Protein AF-A0A662HXB8-F1 (afdb_monomer)

Nearest PDB structures (foldseek):
  3cin-assembly1_A  TM=5.189E-01  e=1.301E+00  Thermotoga maritima MSB8
  7wkq-assembly2_D-2  TM=3.471E-01  e=2.505E-01  Acidimicrobiia bacterium
  9j61-assembly1_A  TM=3.385E-01  e=1.477E+00  Streptomyces cinnamoneus
  9j61-assembly2_B  TM=3.279E-01  e=2.028E+00  Streptomyces cinnamoneus

Secondary structure (DSSP, 8-state):
--HHHHHHHHHHHHHHHHHS------------SSGGGGGGSSSTT-EEETTEEE-----PPPSSGGG--EEEE-S-TTGGGGGT--HHHHHHHHHHTTEEEEEEEEEESS---SSGGGSSSHHHHHHHHHHT-SHHHHHHHHHHHHHH-TT-EEEEEE-TT-B-GGGGSSSSSS--TTHHHHHHHHB--GGGGT-SS-HHHHHHHHHHHHTSS-TTSPP--HHHHHHH-SSB-B-TT-TT-

Radius of gyration: 30.66 Å; Cα contacts (8 Å, |Δi|>4): 316; chains: 1; bounding box: 94×43×63 Å

Structure (mmCIF, N/CA/C/O backbone):
data_AF-A0A662HXB8-F1
#
_entry.id   AF-A0A662HXB8-F1
#
loop_
_atom_site.group_PDB
_atom_site.id
_atom_site.type_symbol
_atom_site.label_atom_id
_atom_site.label_alt_id
_atom_site.label_comp_id
_atom_site.label_asym_id
_atom_site.label_entity_id
_atom_site.label_seq_id
_atom_site.pdbx_PDB_ins_code
_atom_site.Cartn_x
_atom_site.Cartn_y
_atom_site.Cartn_z
_atom_site.occupancy
_atom_site.B_iso_or_equiv
_atom_site.auth_seq_id
_atom_site.auth_comp_id
_atom_site.auth_asym_id
_atom_site.auth_atom_id
_atom_site.pdbx_PDB_model_num
ATOM 1 N N . MET A 1 1 ? -74.452 -26.068 -37.181 1.00 50.88 1 MET A N 1
ATOM 2 C CA . MET A 1 1 ? -74.315 -25.101 -36.069 1.00 50.88 1 MET A CA 1
ATOM 3 C C . MET A 1 1 ? -74.013 -23.750 -36.698 1.00 50.88 1 MET A C 1
ATOM 5 O O . MET A 1 1 ? -73.085 -23.672 -37.485 1.00 50.88 1 MET A O 1
ATOM 9 N N . ASN A 1 2 ? -74.887 -22.763 -36.504 1.00 48.97 2 ASN A N 1
ATOM 10 C CA . AS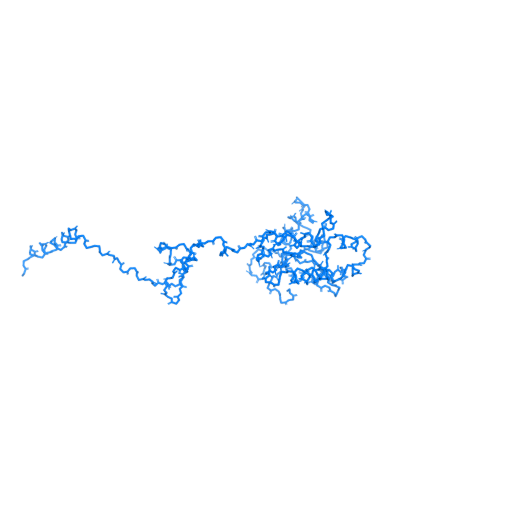N A 1 2 ? -74.969 -21.557 -37.337 1.00 48.97 2 ASN A CA 1
ATOM 11 C C . ASN A 1 2 ? -73.801 -20.594 -37.032 1.00 48.97 2 ASN A C 1
ATOM 13 O O . ASN A 1 2 ? -73.635 -20.233 -35.869 1.00 48.97 2 ASN A O 1
ATOM 17 N N . GLU A 1 3 ? -73.029 -20.146 -38.031 1.00 52.47 3 GLU A N 1
ATOM 18 C CA . GLU A 1 3 ? -71.862 -19.247 -37.849 1.00 52.47 3 GLU A CA 1
ATOM 19 C C . GLU A 1 3 ? -72.193 -17.975 -37.051 1.00 52.47 3 GLU A C 1
ATOM 21 O O . GLU A 1 3 ? -71.380 -17.483 -36.269 1.00 52.47 3 GLU A O 1
ATOM 26 N N . LYS A 1 4 ? -73.435 -17.491 -37.156 1.00 51.66 4 LYS A N 1
ATOM 27 C CA . LYS A 1 4 ? -73.925 -16.337 -36.389 1.00 51.66 4 LYS A CA 1
ATOM 28 C C . LYS A 1 4 ? -73.950 -16.572 -34.872 1.00 51.66 4 LYS A C 1
ATOM 30 O O . LYS A 1 4 ? -73.796 -15.621 -34.119 1.00 51.66 4 LYS A O 1
ATOM 35 N N . ILE A 1 5 ? -74.102 -17.815 -34.409 1.00 55.78 5 ILE A N 1
ATOM 36 C CA . ILE A 1 5 ? -74.131 -18.150 -32.973 1.00 55.78 5 ILE A CA 1
ATOM 37 C C . ILE A 1 5 ? -72.713 -18.124 -32.381 1.00 55.78 5 ILE A C 1
ATOM 39 O O . ILE A 1 5 ? -72.536 -17.690 -31.244 1.00 55.78 5 ILE A O 1
ATOM 43 N N . LEU A 1 6 ? -71.694 -18.508 -33.159 1.00 53.50 6 LEU A N 1
ATOM 44 C CA . LEU A 1 6 ? -70.298 -18.508 -32.704 1.00 53.50 6 LEU A CA 1
ATOM 45 C C . LEU A 1 6 ? -69.758 -17.082 -32.508 1.00 53.50 6 LEU A C 1
ATOM 47 O O . LEU A 1 6 ? -69.071 -16.804 -31.528 1.00 53.50 6 LEU A O 1
ATOM 51 N N . ILE A 1 7 ? -70.116 -16.165 -33.413 1.00 57.44 7 ILE A N 1
ATOM 52 C CA . ILE A 1 7 ? -69.684 -14.760 -33.360 1.00 57.44 7 ILE A CA 1
ATOM 53 C C . ILE A 1 7 ? -70.332 -14.032 -32.173 1.00 57.44 7 ILE A C 1
ATOM 55 O O . ILE A 1 7 ? -69.668 -13.254 -31.490 1.00 57.44 7 ILE A O 1
ATOM 59 N N . ILE A 1 8 ? -71.601 -14.330 -31.873 1.00 57.34 8 ILE A N 1
ATOM 60 C CA . ILE A 1 8 ? -72.308 -13.750 -30.721 1.00 57.34 8 ILE A CA 1
ATOM 61 C C . ILE A 1 8 ? -71.705 -14.248 -29.400 1.00 57.34 8 ILE A C 1
ATOM 63 O O . ILE A 1 8 ? -71.489 -13.442 -28.498 1.00 57.34 8 ILE A O 1
ATOM 67 N N . PHE A 1 9 ? -71.349 -15.534 -29.297 1.00 57.00 9 PHE A N 1
ATOM 68 C CA . PHE A 1 9 ? -70.641 -16.061 -28.122 1.00 57.00 9 PHE A CA 1
ATOM 69 C C . PHE A 1 9 ? -69.232 -15.466 -27.965 1.00 57.00 9 PHE A C 1
ATOM 71 O O . PHE A 1 9 ? -68.829 -15.141 -26.847 1.00 57.00 9 PHE A O 1
ATOM 78 N N . GLY A 1 10 ? -68.506 -15.264 -29.070 1.00 55.66 10 GLY A N 1
ATOM 79 C CA . GLY A 1 10 ? -67.193 -14.612 -29.065 1.00 55.66 10 GLY A CA 1
ATOM 80 C C . GLY A 1 10 ? -67.250 -13.164 -28.569 1.00 55.66 10 GLY A C 1
ATOM 81 O O . GLY A 1 10 ? -66.447 -12.767 -27.725 1.00 55.66 10 GLY A O 1
ATOM 82 N N . PHE A 1 11 ? -68.244 -12.390 -29.017 1.00 55.81 11 PHE A N 1
ATOM 83 C CA . PHE A 1 11 ? -68.447 -11.016 -28.548 1.00 55.81 11 PHE A CA 1
ATOM 84 C C . PHE A 1 11 ? -68.937 -10.946 -27.097 1.00 55.81 11 PHE A C 1
ATOM 86 O O . PHE A 1 11 ? -68.479 -10.079 -26.352 1.00 55.81 11 PHE A O 1
ATOM 93 N N . LEU A 1 12 ? -69.799 -11.872 -26.657 1.00 53.62 12 LEU A N 1
ATOM 94 C CA . LEU A 1 12 ? -70.230 -11.930 -25.256 1.00 53.62 12 LEU A CA 1
ATOM 95 C C . LEU A 1 12 ? -69.056 -12.207 -24.308 1.00 53.62 12 LEU A C 1
ATOM 97 O O . LEU A 1 12 ? -68.966 -11.569 -23.263 1.00 53.62 12 LEU A O 1
ATOM 101 N N . MET A 1 13 ? -68.126 -13.092 -24.680 1.00 54.53 13 MET A N 1
ATOM 102 C CA . MET A 1 13 ? -66.934 -13.371 -23.869 1.00 54.53 13 MET A CA 1
ATOM 103 C C . MET A 1 13 ? -66.013 -12.150 -23.751 1.00 54.53 13 MET A C 1
ATOM 105 O O . MET A 1 13 ? -65.534 -11.852 -22.659 1.00 54.53 13 MET A O 1
ATOM 109 N N . ILE A 1 14 ? -65.810 -11.397 -24.836 1.00 55.28 14 ILE A N 1
ATOM 110 C CA . ILE A 1 14 ? -64.984 -10.177 -24.827 1.00 55.28 14 ILE A CA 1
ATOM 111 C C . ILE A 1 14 ? -65.633 -9.075 -23.972 1.00 55.28 14 ILE A C 1
ATOM 113 O O . ILE A 1 14 ? -64.945 -8.394 -23.212 1.00 55.28 14 ILE A O 1
ATOM 117 N N . ILE A 1 15 ? -66.960 -8.934 -24.034 1.00 54.62 15 ILE A N 1
ATOM 118 C CA . ILE A 1 15 ? -67.708 -7.958 -23.228 1.00 54.62 15 ILE A CA 1
ATOM 119 C C . ILE A 1 15 ? -67.687 -8.335 -21.739 1.00 54.62 15 ILE A C 1
ATOM 121 O O . ILE A 1 15 ? -67.479 -7.461 -20.900 1.00 54.62 15 ILE A O 1
ATOM 125 N N . VAL A 1 16 ? -67.815 -9.620 -21.389 1.00 53.12 16 VAL A N 1
ATOM 126 C CA . VAL A 1 16 ? -67.693 -10.082 -19.993 1.00 53.12 16 VAL A CA 1
ATOM 127 C C . VAL A 1 16 ? -66.284 -9.824 -19.447 1.00 53.12 16 VAL A C 1
ATOM 129 O O . VAL A 1 16 ? -66.155 -9.393 -18.302 1.00 53.12 16 VAL A O 1
ATOM 132 N N . ILE A 1 17 ? -65.234 -9.987 -20.261 1.00 52.12 17 ILE A N 1
ATOM 133 C CA . ILE A 1 17 ? -63.843 -9.685 -19.872 1.00 52.12 17 ILE A CA 1
ATOM 134 C C . ILE A 1 17 ? -63.636 -8.178 -19.641 1.00 52.12 17 ILE A C 1
ATOM 136 O O . ILE A 1 17 ? -62.941 -7.792 -18.703 1.00 52.12 17 ILE A O 1
ATOM 140 N N . LEU A 1 18 ? -64.269 -7.321 -20.447 1.00 50.78 18 LEU A N 1
ATOM 141 C CA . LEU A 1 18 ? -64.158 -5.863 -20.322 1.00 50.78 18 LEU A CA 1
ATOM 142 C C . LEU A 1 18 ? -64.990 -5.278 -19.167 1.00 50.78 18 LEU A C 1
ATOM 144 O O . LEU A 1 18 ? -64.557 -4.308 -18.549 1.00 50.78 18 LEU A O 1
ATOM 148 N N . PHE A 1 19 ? -66.153 -5.858 -18.846 1.00 47.38 19 PHE A N 1
ATOM 149 C CA . PHE A 1 19 ? -67.094 -5.283 -17.871 1.00 47.38 19 PHE A CA 1
ATOM 150 C C . PHE A 1 19 ? -67.056 -5.900 -16.468 1.00 47.38 19 PHE A C 1
ATOM 152 O O . PHE A 1 19 ? -67.500 -5.251 -15.525 1.00 47.38 19 PHE A O 1
ATOM 159 N N . THR A 1 20 ? -66.512 -7.107 -16.277 1.00 44.25 20 THR A N 1
ATOM 160 C CA . THR A 1 20 ? -66.445 -7.715 -14.929 1.00 44.25 20 THR A CA 1
ATOM 161 C C . THR A 1 20 ? -65.236 -7.274 -14.111 1.00 44.25 20 THR A C 1
ATOM 163 O O . THR A 1 20 ? -65.108 -7.672 -12.956 1.00 44.25 20 THR A O 1
ATOM 166 N N . GLY A 1 21 ? -64.339 -6.453 -14.671 1.00 39.72 21 GLY A N 1
ATOM 167 C CA . GLY A 1 21 ? -63.161 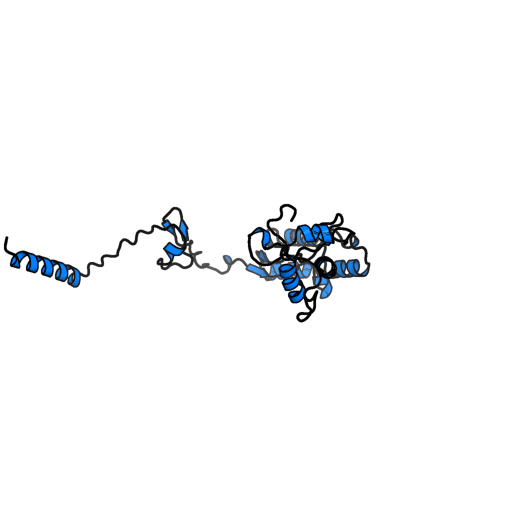-5.985 -13.939 1.00 39.72 21 GLY A CA 1
ATOM 168 C C . GLY A 1 21 ? -62.311 -7.136 -13.394 1.00 39.72 21 GLY A C 1
ATOM 169 O O . GLY A 1 21 ? -61.595 -6.951 -12.406 1.00 39.72 21 GLY A O 1
ATOM 170 N N . LEU A 1 22 ? -62.389 -8.319 -14.021 1.00 39.53 22 LEU A N 1
ATOM 171 C CA . LEU A 1 22 ? -61.494 -9.428 -13.748 1.00 39.53 22 LEU A CA 1
ATOM 172 C C . LEU A 1 22 ? -60.108 -8.984 -14.209 1.00 39.53 22 LEU A C 1
ATOM 174 O O . LEU A 1 22 ? -59.694 -9.184 -15.350 1.00 39.53 22 LEU A O 1
ATOM 178 N N . LYS A 1 23 ? -59.382 -8.335 -13.298 1.00 36.22 23 LYS A N 1
ATOM 179 C CA . LYS A 1 23 ? -57.936 -8.237 -13.369 1.00 36.22 23 LYS A CA 1
ATOM 180 C C . LYS A 1 23 ? -57.440 -9.676 -13.405 1.00 36.22 23 LYS A C 1
ATOM 182 O O . LYS A 1 23 ? -57.232 -10.286 -12.360 1.00 36.22 23 LYS A O 1
ATOM 187 N N . PHE A 1 24 ? -57.208 -10.202 -14.603 1.00 36.16 24 PHE A N 1
ATOM 188 C CA . PHE A 1 24 ? -56.098 -11.115 -14.791 1.00 36.16 24 PHE A CA 1
ATOM 189 C C . PHE A 1 24 ? -54.864 -10.313 -14.384 1.00 36.16 24 PHE A C 1
ATOM 191 O O . PHE A 1 24 ? -54.219 -9.664 -15.200 1.00 36.16 24 PHE A O 1
ATOM 198 N N . PHE A 1 25 ? -54.572 -10.303 -13.079 1.00 34.47 25 PHE A N 1
ATOM 199 C CA . PHE A 1 25 ? -53.193 -10.299 -12.647 1.00 34.47 25 PHE A CA 1
ATOM 200 C C . PHE A 1 25 ? -52.588 -11.456 -13.429 1.00 34.47 25 PHE A C 1
ATOM 202 O O . PHE A 1 25 ? -53.010 -12.600 -13.218 1.00 34.47 25 PHE A O 1
ATOM 209 N N . PRO A 1 26 ? -51.661 -11.207 -14.365 1.00 35.53 26 PRO A N 1
ATOM 210 C CA . PRO A 1 26 ? -50.794 -12.289 -14.753 1.00 35.53 26 PRO A CA 1
ATOM 211 C C . PRO A 1 26 ? -50.230 -12.761 -13.418 1.00 35.53 26 PRO A C 1
ATOM 213 O O . PRO A 1 26 ? -49.719 -11.950 -12.636 1.00 35.53 26 PRO A O 1
ATOM 216 N N . PHE A 1 27 ? -50.389 -14.044 -13.115 1.00 39.47 27 PHE A N 1
ATOM 217 C CA . PHE A 1 27 ? -49.456 -14.717 -12.235 1.00 39.47 27 PHE A CA 1
ATOM 218 C C . PHE A 1 27 ? -48.093 -14.540 -12.916 1.00 39.47 27 PHE A C 1
ATOM 220 O O . PHE A 1 27 ? -47.650 -15.404 -13.666 1.00 39.47 27 PHE A O 1
ATOM 227 N N . PHE A 1 28 ? -47.481 -13.360 -12.755 1.00 45.78 28 PHE A N 1
ATOM 228 C CA . PHE A 1 28 ? -46.083 -13.121 -13.030 1.00 45.78 28 PHE A CA 1
ATOM 229 C C . PHE A 1 28 ? -45.410 -14.020 -12.022 1.00 45.78 28 PHE A C 1
ATOM 231 O O . PHE A 1 28 ? -45.285 -13.696 -10.843 1.00 45.78 28 PHE A O 1
ATOM 238 N N . THR A 1 29 ? -45.152 -15.238 -12.480 1.00 49.50 29 THR A N 1
ATOM 239 C CA . THR A 1 29 ? -44.429 -16.247 -11.746 1.00 49.50 29 THR A CA 1
ATOM 240 C C . THR A 1 29 ? -43.211 -15.548 -11.186 1.00 49.50 29 THR A C 1
ATOM 242 O O . THR A 1 29 ? -42.423 -15.008 -11.959 1.00 49.50 29 THR A O 1
ATOM 245 N N . GLU A 1 30 ? -43.087 -15.543 -9.861 1.00 60.62 30 GLU A N 1
ATOM 246 C CA . GLU A 1 30 ? -41.972 -14.985 -9.087 1.00 60.62 30 GLU A CA 1
ATOM 247 C C . GLU A 1 30 ? -40.649 -15.715 -9.388 1.00 60.62 30 GLU A C 1
ATOM 249 O O . GLU A 1 30 ? -39.782 -15.790 -8.526 1.00 60.62 30 GLU A O 1
ATOM 254 N N . ARG A 1 31 ? -40.516 -16.323 -10.572 1.00 77.00 31 ARG A N 1
ATOM 255 C CA . ARG A 1 31 ? -39.368 -17.081 -11.020 1.00 77.00 31 ARG A CA 1
ATOM 256 C C . ARG A 1 31 ? -38.344 -16.156 -11.638 1.00 77.00 31 ARG A C 1
ATOM 258 O O . ARG A 1 31 ? -38.664 -15.357 -12.510 1.00 77.00 31 ARG A O 1
ATOM 265 N N . CYS A 1 32 ? -37.115 -16.324 -11.198 1.00 85.88 32 CYS A N 1
ATOM 266 C CA . CYS A 1 32 ? -35.962 -15.584 -11.671 1.00 85.88 32 CYS A CA 1
ATOM 267 C C . CYS A 1 32 ? -34.818 -16.550 -11.944 1.00 85.88 32 CYS A C 1
ATOM 269 O O . CYS A 1 32 ? -34.774 -17.646 -11.393 1.00 85.88 32 CYS A O 1
ATOM 271 N N . VAL A 1 33 ? -33.887 -16.143 -12.790 1.00 85.75 33 VAL A N 1
ATOM 272 C CA . VAL A 1 33 ? -32.578 -16.788 -12.933 1.00 85.75 33 VAL A CA 1
ATOM 273 C C . VAL A 1 33 ? -31.499 -15.847 -12.404 1.00 85.75 33 VAL A C 1
ATOM 275 O O . VAL A 1 33 ? -30.503 -16.290 -11.840 1.00 85.75 33 VAL A O 1
ATOM 278 N N . THR A 1 34 ? -31.729 -14.542 -12.538 1.00 86.19 34 THR A N 1
ATOM 279 C CA . THR A 1 34 ? -30.824 -13.474 -12.125 1.00 86.19 34 THR A CA 1
ATOM 280 C C . THR A 1 34 ? -31.575 -12.384 -11.364 1.00 86.19 34 THR A C 1
ATOM 282 O O . THR A 1 34 ? -32.794 -12.249 -11.475 1.00 86.19 34 THR A O 1
ATOM 285 N N . ASP A 1 35 ? -30.845 -11.543 -10.634 1.00 85.62 35 ASP A N 1
ATOM 286 C CA . ASP A 1 35 ? -31.419 -10.396 -9.916 1.00 85.62 35 ASP A CA 1
ATOM 287 C C . ASP A 1 35 ? -32.124 -9.402 -10.856 1.00 85.62 35 ASP A C 1
ATOM 289 O O . ASP A 1 35 ? -33.059 -8.704 -10.459 1.00 85.62 35 ASP A O 1
ATOM 293 N N . ALA A 1 36 ? -31.723 -9.356 -12.132 1.00 84.62 36 ALA A N 1
ATOM 294 C CA . ALA A 1 36 ? -32.342 -8.493 -13.133 1.00 84.62 36 ALA A CA 1
ATOM 295 C C . ALA A 1 36 ? -33.806 -8.871 -13.419 1.00 84.62 36 ALA A C 1
ATOM 297 O O . ALA A 1 36 ? -34.611 -7.985 -13.720 1.00 84.62 36 ALA A O 1
ATOM 298 N N . ASP A 1 37 ? -34.167 -10.145 -13.254 1.00 84.19 37 ASP A N 1
ATOM 299 C CA . ASP A 1 37 ? -35.538 -10.634 -13.440 1.00 84.19 37 ASP A CA 1
ATOM 300 C C . ASP A 1 37 ? -36.477 -10.119 -12.335 1.00 84.19 37 ASP A C 1
ATOM 302 O O . ASP A 1 37 ? -37.692 -10.041 -12.510 1.00 84.19 37 ASP A O 1
ATOM 306 N N . CYS A 1 38 ? -35.911 -9.686 -11.205 1.00 84.12 38 CYS A N 1
ATOM 307 C CA . CYS A 1 38 ? -36.649 -9.194 -10.047 1.00 84.12 38 CYS A CA 1
ATOM 308 C C . CYS A 1 38 ? -36.917 -7.683 -10.081 1.00 84.12 38 CYS A C 1
ATOM 310 O O . CYS A 1 38 ? -37.505 -7.145 -9.147 1.00 84.12 38 CYS A O 1
ATOM 312 N N . ARG A 1 39 ? -36.562 -6.979 -11.165 1.00 77.19 39 ARG A N 1
ATOM 313 C CA . ARG A 1 39 ? -36.752 -5.518 -11.298 1.00 77.19 39 ARG A CA 1
ATOM 314 C C . ARG A 1 39 ? -38.211 -5.057 -11.249 1.00 77.19 39 ARG A C 1
ATOM 316 O O . ARG A 1 39 ? -38.468 -3.891 -10.965 1.00 77.19 39 ARG A O 1
ATOM 323 N N . LEU A 1 40 ? -39.159 -5.948 -11.543 1.00 75.88 40 LEU A N 1
ATOM 324 C CA . LEU A 1 40 ? -40.594 -5.652 -11.490 1.00 75.88 40 LEU A CA 1
ATOM 325 C C . LEU A 1 40 ? -41.162 -5.696 -10.061 1.00 75.88 40 LEU A C 1
ATOM 327 O O . LEU A 1 40 ? -42.273 -5.210 -9.831 1.00 75.88 40 LEU A O 1
ATOM 331 N N . LEU A 1 41 ? -40.418 -6.244 -9.092 1.00 76.38 41 LEU A N 1
ATOM 332 C CA . LEU A 1 41 ? -40.791 -6.152 -7.685 1.00 76.38 41 LEU A CA 1
ATOM 333 C C . LEU A 1 41 ? -40.627 -4.718 -7.188 1.00 76.38 41 LEU A C 1
ATOM 335 O O . LEU A 1 41 ? -39.587 -4.086 -7.343 1.00 76.38 41 LEU A O 1
ATOM 339 N N . LYS A 1 42 ? -41.663 -4.217 -6.512 1.00 70.94 42 LYS A N 1
ATOM 340 C CA . LYS A 1 42 ? -41.691 -2.877 -5.909 1.00 70.94 42 LYS A CA 1
ATOM 341 C C . LYS A 1 42 ? -40.891 -2.800 -4.597 1.00 70.94 42 LYS A C 1
ATOM 343 O O . LYS A 1 42 ? -41.331 -2.142 -3.658 1.00 70.94 42 LYS A O 1
ATOM 348 N N . CYS A 1 43 ? -39.753 -3.487 -4.498 1.00 76.44 43 CYS A N 1
ATOM 349 C CA . CYS A 1 43 ? -38.848 -3.385 -3.355 1.00 76.44 43 CYS A CA 1
ATOM 350 C C . CYS A 1 43 ? -37.418 -3.070 -3.829 1.00 76.44 43 CYS A C 1
ATOM 352 O O . CYS A 1 43 ? -36.889 -3.777 -4.689 1.00 76.44 43 CYS A O 1
ATOM 354 N N . PRO A 1 44 ? -36.781 -2.003 -3.305 1.00 73.69 44 PRO A N 1
ATOM 355 C CA . PRO A 1 44 ? -35.401 -1.669 -3.642 1.00 73.69 44 PRO A CA 1
ATOM 356 C C . PRO A 1 44 ? -34.449 -2.821 -3.303 1.00 73.69 44 PRO A C 1
ATOM 358 O O . PRO A 1 44 ? -34.486 -3.348 -2.193 1.00 73.69 44 PRO A O 1
ATOM 361 N N . GLY A 1 45 ? -33.593 -3.196 -4.255 1.00 76.88 45 GLY A N 1
ATOM 362 C CA . GLY A 1 45 ? -32.604 -4.261 -4.064 1.00 76.88 45 GLY A CA 1
ATOM 363 C C . GLY A 1 45 ? -33.163 -5.685 -4.126 1.00 76.88 45 GLY A C 1
ATOM 364 O O . GLY A 1 45 ? -32.530 -6.585 -3.583 1.00 76.88 45 GLY A O 1
ATOM 365 N N . ALA A 1 46 ? -34.333 -5.900 -4.743 1.00 87.94 46 ALA A N 1
ATOM 366 C CA . ALA A 1 46 ? -34.852 -7.241 -5.013 1.00 87.94 46 ALA A CA 1
ATOM 367 C C . ALA A 1 46 ? -33.801 -8.118 -5.720 1.00 87.94 46 ALA A C 1
ATOM 369 O O . ALA A 1 46 ? -33.142 -7.658 -6.653 1.00 87.94 46 ALA A O 1
ATOM 370 N N . TYR A 1 47 ? -33.669 -9.371 -5.288 1.00 88.38 47 TYR A N 1
ATOM 371 C CA . TYR A 1 47 ? -32.661 -10.309 -5.786 1.00 88.38 47 TYR A CA 1
ATOM 372 C C . TYR A 1 47 ? -33.258 -11.700 -5.992 1.00 88.38 47 TYR A C 1
ATOM 374 O O . TYR A 1 47 ? -34.309 -12.032 -5.437 1.00 88.38 47 TYR A O 1
ATOM 382 N N . CYS A 1 48 ? -32.596 -12.518 -6.801 1.00 88.31 48 CYS A N 1
ATOM 383 C CA . CYS A 1 48 ? -33.013 -13.876 -7.078 1.00 88.31 48 CYS A CA 1
ATOM 384 C C . CYS A 1 48 ? -32.400 -14.857 -6.080 1.00 88.31 48 CYS A C 1
ATOM 386 O O . CYS A 1 48 ? -31.184 -14.939 -5.933 1.00 88.31 48 CYS A O 1
ATOM 388 N N . ASN A 1 49 ? -33.238 -15.655 -5.423 1.00 88.25 49 ASN A N 1
ATOM 389 C CA . ASN A 1 49 ? -32.800 -16.727 -4.541 1.00 88.25 49 ASN A CA 1
ATOM 390 C C . ASN A 1 49 ? -33.505 -18.031 -4.911 1.00 88.25 49 ASN A C 1
ATOM 392 O O . ASN A 1 49 ? -34.725 -18.134 -4.792 1.00 88.25 49 ASN A O 1
ATOM 396 N N . ASN A 1 50 ? -32.740 -19.030 -5.357 1.00 88.50 50 ASN A N 1
ATOM 397 C CA . ASN A 1 50 ? -33.245 -20.358 -5.726 1.00 88.50 50 ASN A CA 1
ATOM 398 C C . ASN A 1 50 ? -34.453 -20.315 -6.667 1.00 88.50 50 ASN A C 1
ATOM 400 O O . ASN A 1 50 ? -35.467 -20.984 -6.461 1.00 88.50 50 ASN A O 1
ATOM 404 N N . GLY A 1 51 ? -34.348 -19.487 -7.702 1.00 88.31 51 GLY A N 1
ATOM 405 C CA . GLY A 1 51 ? -35.407 -19.356 -8.683 1.00 88.31 51 GLY A CA 1
ATOM 406 C C . GLY A 1 51 ? -36.612 -18.573 -8.184 1.00 88.31 51 GLY A C 1
ATOM 407 O O . GLY A 1 51 ? -37.661 -18.668 -8.811 1.00 88.31 51 GLY A O 1
ATOM 408 N N . LYS A 1 52 ? -36.493 -17.839 -7.070 1.00 88.62 52 LYS A N 1
ATOM 409 C CA . LYS A 1 52 ? -37.549 -16.996 -6.525 1.00 88.62 52 LYS A CA 1
ATOM 410 C C . LYS A 1 52 ? -37.054 -15.587 -6.234 1.00 88.62 52 LYS A C 1
ATOM 412 O O . LYS A 1 52 ? -36.059 -15.410 -5.535 1.00 88.62 52 LYS A O 1
ATOM 417 N N . CYS A 1 53 ? -37.765 -14.579 -6.722 1.00 86.75 53 CYS A N 1
ATOM 418 C CA . CYS A 1 53 ? -37.434 -13.212 -6.357 1.00 86.75 53 CYS A CA 1
ATOM 419 C C . CYS A 1 53 ? -37.757 -12.946 -4.885 1.00 86.75 53 CYS A C 1
ATOM 421 O O . CYS A 1 53 ? -38.877 -13.178 -4.424 1.00 86.75 53 CYS A O 1
ATOM 423 N N . MET A 1 54 ? -36.774 -12.434 -4.154 1.00 84.62 54 MET A N 1
ATOM 424 C CA . MET A 1 54 ? -36.891 -12.036 -2.760 1.00 84.62 54 MET A CA 1
ATOM 425 C C . MET A 1 54 ? -36.652 -10.538 -2.633 1.00 84.62 54 MET A C 1
ATOM 427 O O . MET A 1 54 ? -35.799 -9.960 -3.305 1.00 84.62 54 MET A O 1
ATOM 431 N N . CYS A 1 55 ? -37.395 -9.909 -1.730 1.00 82.69 55 CYS A N 1
ATOM 432 C CA . CYS A 1 55 ? -37.007 -8.601 -1.239 1.00 82.69 55 CYS A CA 1
ATOM 433 C C . CYS A 1 55 ? -35.944 -8.801 -0.158 1.00 82.69 55 CYS A C 1
ATOM 435 O O . CYS A 1 55 ? -36.138 -9.661 0.711 1.00 82.69 55 CYS A O 1
ATOM 437 N N . PRO A 1 56 ? -34.857 -8.013 -0.157 1.00 80.62 56 PRO A N 1
ATOM 438 C CA . PRO A 1 56 ? -34.001 -7.943 1.012 1.00 80.62 56 PRO A CA 1
ATOM 439 C C . PRO A 1 56 ? -34.891 -7.584 2.196 1.00 80.62 56 PRO A C 1
ATOM 441 O O . PRO A 1 56 ? -35.817 -6.777 2.055 1.00 80.62 56 PRO A O 1
ATOM 444 N N . ALA A 1 57 ? -34.659 -8.227 3.343 1.00 70.75 57 ALA A N 1
ATOM 445 C CA . ALA A 1 57 ? -35.326 -7.826 4.567 1.00 70.75 57 ALA A CA 1
ATOM 446 C C . ALA A 1 57 ? -35.069 -6.328 4.714 1.00 70.75 57 ALA A C 1
ATOM 448 O O . ALA A 1 57 ? -33.926 -5.913 4.914 1.00 70.75 57 ALA A O 1
ATOM 449 N N . ILE A 1 58 ? -36.114 -5.514 4.531 1.00 59.59 58 ILE A N 1
ATOM 450 C CA . ILE A 1 58 ? -36.042 -4.101 4.865 1.00 59.59 58 ILE A CA 1
ATOM 451 C C . ILE A 1 58 ? -35.657 -4.138 6.333 1.00 59.59 58 ILE A C 1
ATOM 453 O O . ILE A 1 58 ? -36.447 -4.620 7.149 1.00 59.59 58 ILE A O 1
ATOM 457 N N . LEU A 1 59 ? -34.421 -3.733 6.651 1.00 58.12 59 LEU A N 1
ATOM 458 C CA . LEU A 1 59 ? -34.032 -3.444 8.022 1.00 58.12 59 LEU A CA 1
ATOM 459 C C . LEU A 1 59 ? -35.162 -2.576 8.537 1.00 58.12 59 LEU A C 1
ATOM 461 O O . LEU A 1 59 ? -35.359 -1.477 8.014 1.00 58.12 59 LEU A O 1
ATOM 465 N N . THR A 1 60 ? -35.982 -3.123 9.441 1.00 60.50 60 THR A N 1
ATOM 466 C CA . THR A 1 60 ? -37.112 -2.381 9.990 1.00 60.50 60 THR A CA 1
ATOM 467 C C . THR A 1 60 ? -36.543 -1.033 10.386 1.00 60.50 60 THR A C 1
ATOM 469 O O . THR A 1 60 ? -35.546 -1.047 11.123 1.00 60.50 60 THR A O 1
ATOM 472 N N . PRO A 1 61 ? -37.063 0.084 9.837 1.00 61.59 61 PRO A N 1
ATOM 473 C CA . PRO A 1 61 ? -36.449 1.381 10.046 1.00 61.59 61 PRO A CA 1
ATOM 474 C C . PRO A 1 61 ? -36.228 1.529 11.548 1.00 61.59 61 PRO A C 1
ATOM 476 O O . PRO A 1 61 ? -37.134 1.169 12.313 1.00 61.59 61 PRO A O 1
ATOM 479 N N . PRO A 1 62 ? -35.010 1.910 11.971 1.00 62.88 62 PRO A N 1
ATOM 480 C CA . PRO A 1 62 ? -34.636 1.851 13.370 1.00 62.88 62 PRO A CA 1
ATOM 481 C C . PRO A 1 62 ? -35.706 2.580 14.178 1.00 62.88 62 PRO A C 1
ATOM 483 O O . PRO A 1 62 ? -35.986 3.754 13.950 1.00 62.88 62 PRO A O 1
ATOM 486 N N . LYS A 1 63 ? -36.347 1.851 15.096 1.00 73.25 63 LYS A N 1
ATOM 487 C CA . LYS A 1 63 ? -37.416 2.382 15.949 1.00 73.25 63 LYS A CA 1
ATOM 488 C C . LYS A 1 63 ? -36.872 3.468 16.880 1.00 73.25 63 LYS A C 1
ATOM 490 O O . LYS A 1 63 ? -37.642 4.269 17.398 1.00 73.25 63 LYS A O 1
ATOM 495 N N . ASN A 1 64 ? -35.555 3.466 17.105 1.00 80.75 64 ASN A N 1
ATOM 496 C CA . ASN A 1 64 ? -34.818 4.455 17.878 1.00 80.75 64 ASN A CA 1
ATOM 497 C C . ASN A 1 64 ? -33.362 4.567 17.378 1.00 80.75 64 ASN A C 1
ATOM 499 O O . ASN A 1 64 ? -32.789 3.592 16.888 1.00 80.75 64 ASN A O 1
ATOM 503 N N . ILE A 1 65 ? -32.739 5.731 17.585 1.00 79.19 65 ILE A N 1
ATOM 504 C CA . ILE A 1 65 ? -31.333 6.024 17.273 1.00 79.19 65 ILE A CA 1
ATOM 505 C C . ILE A 1 65 ? -30.347 5.065 17.954 1.00 79.19 65 ILE A C 1
ATOM 507 O O . ILE A 1 65 ? -29.251 4.859 17.451 1.00 79.19 65 ILE A O 1
ATOM 511 N N . SER A 1 66 ? -30.734 4.416 19.056 1.00 79.69 66 SER A N 1
ATOM 512 C CA . SER A 1 66 ? -29.907 3.405 19.733 1.00 79.69 66 SER A CA 1
ATOM 513 C C . SER A 1 66 ? -29.629 2.151 18.894 1.00 79.69 66 SER A C 1
ATOM 515 O O . SER A 1 66 ? -28.710 1.402 19.213 1.00 79.69 66 SER A O 1
ATOM 517 N N . GLN A 1 67 ? -30.415 1.907 17.841 1.00 83.38 67 GLN A N 1
ATOM 518 C CA . GLN A 1 67 ? -30.205 0.806 16.895 1.00 83.38 67 GLN A CA 1
ATOM 519 C C . GLN A 1 67 ? -29.273 1.196 15.738 1.00 83.38 67 GLN A C 1
ATOM 521 O O . GLN A 1 67 ? -28.882 0.332 14.954 1.00 83.38 67 GLN A O 1
ATOM 526 N N . ILE A 1 68 ? -28.940 2.484 15.609 1.00 88.19 68 ILE A N 1
ATOM 527 C CA . ILE A 1 68 ? -28.068 2.987 14.550 1.00 88.19 68 ILE A CA 1
ATOM 528 C C . ILE A 1 68 ? -26.623 2.655 14.906 1.00 88.19 68 ILE A C 1
ATOM 530 O O . ILE A 1 68 ? -26.170 2.910 16.020 1.00 88.19 68 ILE A O 1
ATOM 534 N N . LYS A 1 69 ? -25.913 2.085 13.933 1.00 92.44 69 LYS A N 1
ATOM 535 C CA . LYS A 1 69 ? -24.477 1.831 14.007 1.00 92.44 69 LYS A CA 1
ATOM 536 C C . LYS A 1 69 ? -23.714 2.993 13.396 1.00 92.44 69 LYS A C 1
ATOM 538 O O . LYS A 1 69 ? -24.051 3.437 12.299 1.00 92.44 69 LYS A O 1
ATOM 543 N N . VAL A 1 70 ? -22.698 3.479 14.101 1.00 94.19 70 VAL A N 1
ATOM 544 C CA . VAL A 1 70 ? -21.905 4.629 13.658 1.00 94.19 70 VAL A CA 1
ATOM 545 C C . VAL A 1 70 ? -20.622 4.143 12.995 1.00 94.19 70 VAL A C 1
ATOM 547 O O . VAL A 1 70 ? -19.755 3.546 13.633 1.00 94.19 70 VAL A O 1
ATOM 550 N N . ALA A 1 71 ? -20.497 4.424 11.701 1.00 95.44 71 ALA A N 1
ATOM 551 C CA . ALA A 1 71 ? -19.262 4.255 10.951 1.00 95.44 71 ALA A CA 1
ATOM 552 C C . ALA A 1 71 ? -18.534 5.598 10.849 1.00 95.44 71 ALA A C 1
ATOM 554 O O . ALA A 1 71 ? -19.114 6.583 10.392 1.00 95.44 71 ALA A O 1
ATOM 555 N N . VAL A 1 72 ? -17.261 5.631 11.236 1.00 95.12 72 VAL A N 1
ATOM 556 C CA . VAL A 1 72 ? -16.395 6.802 11.079 1.00 95.12 72 VAL A CA 1
ATOM 557 C C . VAL A 1 72 ? -15.339 6.512 10.025 1.00 95.12 72 VAL A C 1
ATOM 559 O O . VAL A 1 72 ? -14.622 5.517 10.109 1.00 95.12 72 VAL A O 1
ATOM 562 N N . GLN A 1 73 ? -15.231 7.378 9.021 1.00 93.62 73 GLN A N 1
ATOM 563 C CA . GLN A 1 73 ? -14.077 7.361 8.131 1.00 93.62 73 GLN A CA 1
ATOM 564 C C . GLN A 1 73 ? -12.943 8.116 8.819 1.00 93.62 73 GLN A C 1
ATOM 566 O O . GLN A 1 73 ? -13.036 9.324 9.026 1.00 93.62 73 GLN A O 1
ATOM 571 N N . TYR A 1 74 ? -11.877 7.403 9.172 1.00 89.44 74 TYR A N 1
ATOM 572 C CA . TYR A 1 74 ? -10.715 7.989 9.830 1.00 89.44 74 TYR A CA 1
ATOM 573 C C . TYR A 1 74 ? -9.457 7.501 9.122 1.00 89.44 74 TYR A C 1
ATOM 575 O O . TYR A 1 74 ? -8.937 6.431 9.421 1.00 89.44 74 TYR A O 1
ATOM 583 N N . ARG A 1 75 ? -9.001 8.273 8.134 1.00 83.81 75 ARG A N 1
ATOM 584 C CA . ARG A 1 75 ? -7.876 7.905 7.275 1.00 83.81 75 ARG A CA 1
ATOM 585 C C . ARG A 1 75 ? -6.577 8.033 8.083 1.00 83.81 75 ARG A C 1
ATOM 587 O O . ARG A 1 75 ? -6.089 9.142 8.214 1.00 83.81 75 ARG A O 1
ATOM 594 N N . TYR A 1 76 ? -6.072 6.899 8.587 1.00 89.12 76 TYR A N 1
ATOM 595 C CA . TYR A 1 76 ? -4.908 6.733 9.486 1.00 89.12 76 TYR A CA 1
ATOM 596 C C . TYR A 1 76 ? -5.131 7.145 10.944 1.00 89.12 76 TYR A C 1
ATOM 598 O O . TYR A 1 76 ? -5.075 8.311 11.289 1.00 89.12 76 TYR A O 1
ATOM 606 N N . VAL A 1 77 ? -5.280 6.188 11.860 1.00 94.06 77 VAL A N 1
ATOM 607 C CA . VAL A 1 77 ? -5.384 6.494 13.306 1.00 94.06 77 VAL A CA 1
ATOM 608 C C . VAL A 1 77 ? -4.054 6.876 13.967 1.00 94.06 77 VAL A C 1
ATOM 610 O O . VAL A 1 77 ? -4.036 7.277 15.128 1.00 94.06 77 VAL A O 1
ATOM 613 N N . THR A 1 78 ? -2.939 6.730 13.254 1.00 92.94 78 THR A N 1
ATOM 614 C CA . THR A 1 78 ? -1.571 6.900 13.768 1.00 92.94 78 THR A CA 1
ATOM 615 C C . THR A 1 78 ? -0.885 8.178 13.289 1.00 92.94 78 THR A C 1
ATOM 617 O O . THR A 1 78 ? 0.199 8.490 13.770 1.00 92.94 78 THR A O 1
ATOM 620 N N . ASP A 1 79 ? -1.480 8.909 12.344 1.00 88.94 79 ASP A N 1
ATOM 621 C CA . ASP A 1 79 ? -0.856 10.053 11.662 1.00 88.94 79 ASP A CA 1
ATOM 622 C C . ASP A 1 79 ? -0.860 11.352 12.479 1.00 88.94 79 ASP A C 1
ATOM 624 O O . ASP A 1 79 ? -0.340 12.382 12.043 1.00 88.94 79 ASP A O 1
ATOM 628 N N . GLY A 1 80 ? -1.419 11.297 13.689 1.00 86.56 80 GLY A N 1
ATOM 629 C CA . GLY A 1 80 ? -1.656 12.458 14.529 1.00 86.56 80 GLY A CA 1
ATOM 630 C C . GLY A 1 80 ? -0.398 13.261 14.860 1.00 86.56 80 GLY A C 1
ATOM 631 O O . GLY A 1 80 ? -0.507 14.469 15.053 1.00 86.56 80 GLY A O 1
ATOM 632 N N . GLY A 1 81 ? 0.797 12.659 14.828 1.00 88.38 81 GLY A N 1
ATOM 633 C CA . GLY A 1 81 ? 2.063 13.369 15.048 1.00 88.38 81 GLY A CA 1
ATOM 634 C C . GLY A 1 81 ? 2.273 14.566 14.111 1.00 88.38 81 GLY A C 1
ATOM 635 O O . GLY A 1 81 ? 2.819 15.580 14.536 1.00 88.38 81 GLY A O 1
ATOM 636 N N . VAL A 1 82 ? 1.747 14.514 12.881 1.00 89.44 82 VAL A N 1
ATOM 637 C CA . VAL A 1 82 ? 1.826 15.616 11.899 1.00 89.44 82 VAL A CA 1
ATOM 638 C C . VAL A 1 82 ? 1.046 16.860 12.348 1.00 89.44 82 VAL A C 1
ATOM 640 O O . VAL A 1 82 ? 1.388 17.979 11.975 1.00 89.44 82 VAL A O 1
ATOM 643 N N . ILE A 1 83 ? 0.005 16.673 13.158 1.00 92.31 83 ILE A N 1
ATOM 644 C CA . ILE A 1 83 ? -0.898 17.729 13.639 1.00 92.31 83 ILE A CA 1
ATOM 645 C C . ILE A 1 83 ? -0.935 17.811 15.170 1.00 92.31 83 ILE A C 1
ATOM 647 O O . ILE A 1 83 ? -1.874 18.364 15.737 1.00 92.31 83 ILE A O 1
ATOM 651 N N . ASN A 1 84 ? 0.073 17.240 15.836 1.00 92.62 84 ASN A N 1
ATOM 652 C CA . ASN A 1 84 ? 0.176 17.160 17.292 1.00 92.62 84 ASN A CA 1
ATOM 653 C C . ASN A 1 84 ? -1.067 16.550 17.981 1.00 92.62 84 ASN A C 1
ATOM 655 O O . ASN A 1 84 ? -1.482 16.998 19.046 1.00 92.62 84 ASN A O 1
ATOM 659 N N . ARG A 1 85 ? -1.670 15.531 17.357 1.00 92.75 85 ARG A N 1
ATOM 660 C CA . ARG A 1 85 ? -2.771 14.731 17.905 1.00 92.75 85 ARG A CA 1
ATOM 661 C C . ARG A 1 85 ? -2.239 13.408 18.438 1.00 92.75 85 ARG A C 1
ATOM 663 O O . ARG A 1 85 ? -1.589 12.643 17.728 1.00 92.75 85 ARG A O 1
ATOM 670 N N . SER A 1 86 ? -2.571 13.113 19.681 1.00 94.50 86 SER A N 1
ATOM 671 C CA . SER A 1 86 ? -2.249 11.845 20.328 1.00 94.50 86 SER A CA 1
ATOM 672 C C . SER A 1 86 ? -3.253 10.742 19.978 1.00 94.50 86 SER A C 1
ATOM 674 O O . SER A 1 86 ? -4.408 10.996 19.633 1.00 94.50 86 SER A O 1
ATOM 676 N N . LEU A 1 87 ? -2.844 9.483 20.144 1.00 95.56 87 LEU A N 1
ATOM 677 C CA . LEU A 1 87 ? -3.750 8.336 20.024 1.00 95.56 87 LEU A CA 1
ATOM 678 C C . LEU A 1 87 ? -4.875 8.361 21.081 1.00 95.56 87 LEU A C 1
ATOM 680 O O . LEU A 1 87 ? -5.968 7.868 20.819 1.00 95.56 87 LEU A O 1
ATOM 684 N N . ASP A 1 88 ? -4.641 8.959 22.254 1.00 97.31 88 ASP A N 1
ATOM 685 C CA . ASP A 1 88 ? -5.678 9.131 23.282 1.00 97.31 88 ASP A CA 1
ATOM 686 C C . ASP A 1 88 ? -6.786 10.081 22.826 1.00 97.31 88 ASP A C 1
ATOM 688 O O . ASP A 1 88 ? -7.967 9.816 23.052 1.00 97.31 88 ASP A O 1
ATOM 692 N N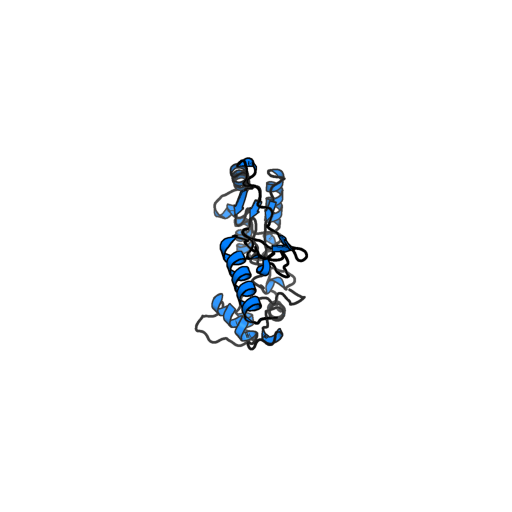 . GLU A 1 89 ? -6.429 11.149 22.113 1.00 96.62 89 GLU A N 1
ATOM 693 C CA . GLU A 1 89 ? -7.413 12.034 21.491 1.00 96.62 89 GLU A CA 1
ATOM 694 C C . GLU A 1 89 ? -8.195 11.326 20.383 1.00 96.62 89 GLU A C 1
ATOM 696 O O . GLU A 1 89 ? -9.406 11.516 20.286 1.00 96.62 89 GLU A O 1
ATOM 701 N N . VAL A 1 90 ? -7.552 10.456 19.593 1.00 96.12 90 VAL A N 1
ATOM 702 C CA . VAL A 1 90 ? -8.267 9.609 18.621 1.00 96.12 90 VAL A CA 1
ATOM 703 C C . VAL A 1 90 ? -9.293 8.728 19.335 1.00 96.12 90 VAL A C 1
ATOM 705 O O . VAL A 1 90 ? -10.460 8.712 18.954 1.00 96.12 90 VAL A O 1
ATOM 708 N N . ILE A 1 91 ? -8.898 8.041 20.409 1.00 97.75 91 ILE A N 1
ATOM 709 C CA . ILE A 1 91 ? -9.803 7.192 21.199 1.00 97.75 91 ILE A CA 1
ATOM 710 C C . ILE A 1 91 ? -10.951 8.013 21.797 1.00 97.75 91 ILE A C 1
ATOM 712 O O . ILE A 1 91 ? -12.099 7.563 21.779 1.00 97.75 91 ILE A O 1
ATOM 716 N N . LYS A 1 92 ? -10.672 9.225 22.288 1.00 97.94 92 LYS A N 1
ATOM 717 C CA . LYS A 1 92 ? -11.697 10.152 22.778 1.00 97.94 92 LYS A CA 1
ATOM 718 C C . LYS A 1 92 ? -12.713 10.486 21.683 1.00 97.94 92 LYS A C 1
ATOM 720 O O . LYS A 1 92 ? -13.907 10.343 21.927 1.00 97.94 92 LYS A O 1
ATOM 725 N N . ILE A 1 93 ? -12.259 10.830 20.475 1.00 95.62 93 ILE A N 1
ATOM 726 C CA . ILE A 1 93 ? -13.140 11.093 19.324 1.00 95.62 93 ILE A CA 1
ATOM 727 C C . ILE A 1 93 ? -14.008 9.864 19.015 1.00 95.62 93 ILE A C 1
ATOM 729 O O . ILE A 1 93 ? -15.219 9.991 18.835 1.00 95.62 93 ILE A O 1
ATOM 733 N N . LEU A 1 94 ? -13.426 8.661 18.996 1.00 97.06 94 LEU A N 1
ATOM 734 C CA . LEU A 1 94 ? -14.169 7.418 18.747 1.00 97.06 94 LEU A CA 1
ATOM 735 C C . LEU A 1 94 ? -15.239 7.150 19.824 1.00 97.06 94 LEU A C 1
ATOM 737 O O . LEU A 1 94 ? -16.348 6.725 19.499 1.00 97.06 94 LEU A O 1
ATOM 741 N N . LYS A 1 95 ? -14.943 7.445 21.098 1.00 97.12 95 LYS A N 1
ATOM 742 C CA . LYS A 1 95 ? -15.900 7.340 22.215 1.00 97.12 95 LYS A CA 1
ATOM 743 C C . LYS A 1 95 ? -17.028 8.364 22.107 1.00 97.12 95 LYS A C 1
ATOM 745 O O . LYS A 1 95 ? -18.195 7.998 22.226 1.00 97.12 95 LYS A O 1
ATOM 750 N N . GLU A 1 96 ? -16.697 9.630 21.866 1.00 96.69 96 GLU A N 1
ATOM 751 C CA . GLU A 1 96 ? -17.671 10.727 21.772 1.00 96.69 96 GLU A CA 1
ATOM 752 C C . GLU A 1 96 ? -18.616 10.557 20.577 1.00 96.69 96 GLU A C 1
ATOM 754 O O . GLU A 1 96 ? -19.814 10.818 20.684 1.00 96.69 96 GLU A O 1
ATOM 759 N N . THR A 1 97 ? -18.098 10.033 19.465 1.00 94.38 97 THR A N 1
ATOM 760 C CA . THR A 1 97 ? -18.895 9.699 18.274 1.00 94.38 97 THR A CA 1
ATOM 761 C C . THR A 1 97 ? -19.670 8.389 18.409 1.00 94.38 97 THR A C 1
ATOM 763 O O . THR A 1 97 ? -20.504 8.099 17.555 1.00 94.38 97 THR A O 1
ATOM 766 N N . LYS A 1 98 ? -19.436 7.607 19.475 1.00 94.38 98 LYS A N 1
ATOM 767 C CA . LYS A 1 98 ? -19.998 6.260 19.668 1.00 94.38 98 LYS A CA 1
ATOM 768 C C . LYS A 1 98 ? -19.730 5.347 18.466 1.00 94.38 98 LYS A C 1
ATOM 770 O O . LYS A 1 98 ? -20.616 4.617 18.034 1.00 94.38 98 LYS A O 1
ATOM 775 N N . ALA A 1 99 ? -18.519 5.418 17.914 1.00 96.19 99 ALA A N 1
ATOM 776 C CA . ALA A 1 99 ? -18.137 4.662 16.731 1.00 96.19 99 ALA A CA 1
ATOM 777 C C . ALA A 1 99 ? -18.222 3.144 16.973 1.00 96.19 99 ALA A C 1
ATOM 779 O O . ALA A 1 99 ? -17.597 2.609 17.888 1.00 96.19 99 ALA A O 1
ATOM 780 N N . ASP A 1 100 ? -18.951 2.446 16.104 1.00 96.94 100 ASP A N 1
ATOM 781 C CA . ASP A 1 100 ? -18.988 0.982 16.032 1.00 96.94 100 ASP A CA 1
ATOM 782 C C . ASP A 1 100 ? -17.990 0.444 14.992 1.00 96.94 100 ASP A C 1
ATOM 784 O O . ASP A 1 100 ? -17.501 -0.681 15.113 1.00 96.94 100 ASP A O 1
ATOM 788 N N . PHE A 1 101 ? -17.680 1.243 13.966 1.00 97.44 101 PHE A N 1
ATOM 789 C CA . PHE A 1 101 ? -16.812 0.868 12.852 1.00 97.44 101 PHE A CA 1
ATOM 790 C C . PHE A 1 101 ? -15.869 2.009 12.472 1.00 97.44 101 PHE A C 1
ATOM 792 O O . PHE A 1 101 ? -16.319 3.113 12.173 1.00 97.44 101 PHE A O 1
ATOM 799 N N . VAL A 1 102 ? -14.567 1.731 12.427 1.00 96.81 102 VAL A N 1
ATOM 800 C CA . VAL A 1 102 ? -13.556 2.641 11.874 1.00 96.81 102 VAL A CA 1
ATOM 801 C C . VAL A 1 102 ? -13.223 2.192 10.461 1.00 96.81 102 VAL A C 1
ATOM 803 O O . VAL A 1 102 ? -12.570 1.166 10.269 1.00 96.81 102 VAL A O 1
ATOM 806 N N . PHE A 1 103 ? -13.660 2.963 9.472 1.00 94.94 103 PHE A N 1
ATOM 807 C CA . PHE A 1 103 ? -13.341 2.742 8.071 1.00 94.94 103 PHE A CA 1
ATOM 808 C C . PHE A 1 103 ? -12.016 3.411 7.706 1.00 94.94 103 PHE A C 1
ATOM 810 O O . PHE A 1 103 ? -11.809 4.587 8.013 1.00 94.94 103 PHE A O 1
ATOM 817 N N . GLN A 1 104 ? -11.145 2.674 7.010 1.00 91.81 104 GLN A N 1
ATOM 818 C CA . GLN A 1 104 ? -9.825 3.146 6.568 1.00 91.81 104 GLN A CA 1
ATOM 819 C C . GLN A 1 104 ? -8.915 3.625 7.709 1.00 91.81 104 GLN A C 1
ATOM 821 O O . GLN A 1 104 ? -8.035 4.458 7.489 1.00 91.81 104 GLN A O 1
ATOM 826 N N . GLY A 1 105 ? -9.072 3.039 8.902 1.00 93.81 105 GLY A N 1
ATOM 827 C CA . GLY A 1 105 ? -8.248 3.323 10.081 1.00 93.81 105 GLY A CA 1
ATOM 828 C C . GLY A 1 105 ? -6.746 3.162 9.826 1.00 93.81 105 GLY A C 1
ATOM 829 O O . GLY A 1 105 ? -5.925 3.730 10.541 1.00 93.81 105 GLY A O 1
ATOM 830 N N . TRP A 1 106 ? -6.383 2.421 8.779 1.00 93.12 106 TRP A N 1
ATOM 831 C CA . TRP A 1 106 ? -5.031 2.303 8.258 1.00 93.12 106 TRP A CA 1
ATOM 832 C C . TRP A 1 106 ? -5.049 1.945 6.771 1.00 93.12 106 TRP A C 1
ATOM 834 O O . TRP A 1 106 ? -5.774 1.028 6.391 1.00 93.12 106 TRP A O 1
ATOM 844 N N . ILE A 1 107 ? -4.251 2.608 5.931 1.00 90.19 107 ILE A N 1
ATOM 845 C CA . ILE A 1 107 ? -4.165 2.288 4.496 1.00 90.19 107 ILE A CA 1
ATOM 846 C C . ILE A 1 107 ? -2.714 2.241 4.022 1.00 90.19 107 ILE A C 1
ATOM 848 O O . ILE A 1 107 ? -2.032 3.253 4.041 1.00 90.19 107 ILE A O 1
ATOM 852 N N . THR A 1 108 ? -2.225 1.115 3.513 1.00 87.56 108 THR A N 1
ATOM 853 C CA . THR A 1 108 ? -0.915 1.110 2.840 1.00 87.56 108 THR A CA 1
ATOM 854 C C . THR A 1 108 ? -1.090 1.336 1.343 1.00 87.56 108 THR A C 1
ATOM 856 O O . THR A 1 108 ? -1.835 0.614 0.688 1.00 87.56 108 THR A O 1
ATOM 859 N N . GLN A 1 109 ? -0.435 2.363 0.798 1.00 81.00 109 GLN A N 1
ATOM 860 C CA . GLN A 1 109 ? -0.340 2.580 -0.660 1.00 81.00 109 GLN A CA 1
ATOM 861 C C . GLN A 1 109 ? 1.038 2.236 -1.223 1.00 81.00 109 GLN A C 1
ATOM 863 O O . GLN A 1 109 ? 1.245 2.323 -2.427 1.00 81.00 109 GLN A O 1
ATOM 868 N N . LYS A 1 110 ? 1.992 1.987 -0.332 1.00 84.94 110 LYS A N 1
ATOM 869 C CA . LYS A 1 110 ? 3.398 1.716 -0.597 1.00 84.94 110 LYS A CA 1
ATOM 870 C C . LYS A 1 110 ? 3.875 0.675 0.402 1.00 84.94 110 LYS A C 1
ATOM 872 O O . LYS A 1 110 ? 3.269 0.604 1.488 1.00 84.94 110 LYS A O 1
ATOM 877 N N . PRO A 1 111 ? 4.972 -0.027 0.093 1.00 85.62 111 PRO A N 1
ATOM 878 C CA . PRO A 1 111 ? 5.611 -0.909 1.047 1.00 85.62 111 PRO A CA 1
ATOM 879 C C . PRO A 1 111 ? 5.804 -0.214 2.399 1.00 85.62 111 PRO A C 1
ATOM 881 O O . PRO A 1 111 ? 6.214 0.947 2.492 1.00 85.62 111 PRO A O 1
ATOM 884 N N . CYS A 1 112 ? 5.389 -0.907 3.455 1.00 89.50 112 CYS A N 1
ATOM 885 C CA . CYS A 1 112 ? 5.323 -0.380 4.811 1.00 89.50 112 CYS A CA 1
ATOM 886 C C . CYS A 1 112 ? 6.277 -1.179 5.700 1.00 89.50 112 CYS A C 1
ATOM 888 O O . CYS A 1 112 ? 6.193 -2.411 5.713 1.00 89.50 112 CYS A O 1
ATOM 890 N N . PRO A 1 113 ? 7.173 -0.522 6.453 1.00 93.00 113 PRO A N 1
ATOM 891 C CA . PRO A 1 113 ? 8.131 -1.229 7.283 1.00 93.00 113 PRO A CA 1
ATOM 892 C C . PRO A 1 113 ? 7.456 -1.872 8.494 1.00 93.00 113 PRO A C 1
ATOM 894 O O . PRO A 1 113 ? 6.425 -1.407 8.994 1.00 93.00 113 PRO A O 1
ATOM 897 N N . ASN A 1 114 ? 8.096 -2.901 9.049 1.00 93.50 114 ASN A N 1
ATOM 898 C CA . ASN A 1 114 ? 7.657 -3.462 10.323 1.00 93.50 114 ASN A CA 1
ATOM 899 C C . ASN A 1 114 ? 7.917 -2.480 11.469 1.00 93.50 114 ASN A C 1
ATOM 901 O O . ASN A 1 114 ? 7.054 -2.280 12.324 1.00 93.50 114 ASN A O 1
ATOM 905 N N . LYS A 1 115 ? 9.078 -1.823 11.461 1.00 95.56 115 LYS A N 1
ATOM 906 C CA . LYS A 1 115 ? 9.476 -0.759 12.392 1.00 95.56 115 LYS A CA 1
ATOM 907 C C . LYS A 1 115 ? 10.179 0.354 11.620 1.00 95.56 115 LYS A C 1
ATOM 909 O O . LYS A 1 115 ? 10.888 0.089 10.660 1.00 95.56 115 LYS A O 1
ATOM 914 N N . CYS A 1 116 ? 10.061 1.604 12.063 1.00 94.31 116 CYS A N 1
ATOM 915 C CA . CYS A 1 116 ? 10.646 2.729 11.322 1.00 94.31 116 CYS A CA 1
ATOM 916 C C . CYS A 1 116 ? 12.159 2.614 11.101 1.00 94.31 116 CYS A C 1
ATOM 918 O O . CYS A 1 116 ? 12.652 3.081 10.083 1.00 94.31 116 CYS A O 1
ATOM 920 N N . SER A 1 117 ? 12.884 1.938 11.997 1.00 94.50 117 SER A N 1
ATOM 921 C CA . SER A 1 117 ? 14.320 1.671 11.853 1.00 94.50 117 SER A CA 1
ATOM 922 C C . SER A 1 117 ? 14.686 0.753 10.679 1.00 94.50 117 SER A C 1
ATOM 924 O O . SER A 1 117 ? 15.872 0.622 10.398 1.00 94.50 117 SER A O 1
ATOM 926 N N . ASP A 1 118 ? 13.711 0.086 10.051 1.00 92.88 118 ASP A N 1
ATOM 927 C CA . ASP A 1 118 ? 13.940 -0.766 8.876 1.00 92.88 118 ASP A CA 1
ATOM 928 C C . ASP A 1 118 ? 14.300 0.069 7.639 1.00 92.88 118 ASP A C 1
ATOM 930 O O . ASP A 1 118 ? 14.974 -0.421 6.737 1.00 92.88 118 ASP A O 1
ATOM 934 N N . TYR A 1 119 ? 13.916 1.351 7.609 1.00 90.94 119 TYR A N 1
ATOM 935 C CA . TYR A 1 119 ? 14.399 2.274 6.588 1.00 90.94 119 TYR A CA 1
ATOM 936 C C . TYR A 1 119 ? 15.906 2.511 6.725 1.00 90.94 119 TYR A C 1
ATOM 938 O O . TYR A 1 119 ? 16.440 2.612 7.834 1.00 90.94 119 TYR A O 1
ATOM 946 N N . LEU A 1 120 ? 16.601 2.669 5.598 1.00 89.19 120 LEU A N 1
ATOM 947 C CA . LEU A 1 120 ? 18.028 3.008 5.592 1.00 89.19 120 LEU A CA 1
ATOM 948 C C . LEU A 1 120 ? 18.269 4.494 5.872 1.00 89.19 120 LEU A C 1
ATOM 950 O O . LEU A 1 120 ? 19.186 4.836 6.619 1.00 89.19 120 LEU A O 1
ATOM 954 N N . SER A 1 121 ? 17.447 5.375 5.298 1.00 91.00 121 SER A N 1
ATOM 955 C CA . SER A 1 121 ? 17.642 6.818 5.416 1.00 91.00 121 SER A CA 1
ATOM 956 C C . SER A 1 121 ? 17.125 7.348 6.758 1.00 91.00 121 SER A C 1
ATOM 958 O O . SER A 1 121 ? 16.082 6.925 7.264 1.00 91.00 121 SER A O 1
ATOM 960 N N . LEU A 1 122 ? 17.852 8.301 7.349 1.00 93.81 122 LEU A N 1
ATOM 961 C CA . LEU A 1 122 ? 17.396 8.993 8.560 1.00 93.81 122 LEU A CA 1
ATOM 962 C C . LEU A 1 122 ? 16.100 9.768 8.304 1.00 93.81 122 LEU A C 1
ATOM 964 O O . LEU A 1 122 ? 15.195 9.735 9.131 1.00 93.81 122 LEU A O 1
ATOM 968 N N . GLN A 1 123 ? 15.980 10.382 7.129 1.00 93.81 123 GLN A N 1
ATOM 969 C CA . GLN A 1 123 ? 14.800 11.144 6.742 1.00 93.81 123 GLN A CA 1
ATOM 970 C C . GLN A 1 123 ? 13.534 10.272 6.687 1.00 93.81 123 GLN A C 1
ATOM 972 O O . GLN A 1 123 ? 12.486 10.677 7.192 1.00 93.81 123 GLN A O 1
ATOM 977 N N . ASP A 1 124 ? 13.616 9.058 6.135 1.00 91.44 124 ASP A N 1
ATOM 978 C CA . ASP A 1 124 ? 12.474 8.136 6.081 1.00 91.44 124 ASP A CA 1
ATOM 979 C C . ASP A 1 124 ? 12.124 7.592 7.467 1.00 91.44 124 ASP A C 1
ATOM 981 O O . ASP A 1 124 ? 10.944 7.438 7.790 1.00 91.44 124 ASP A O 1
ATOM 985 N N . ARG A 1 125 ? 13.127 7.363 8.328 1.00 94.69 125 ARG A N 1
ATOM 986 C CA . ARG A 1 125 ? 12.907 6.993 9.737 1.00 94.69 125 ARG A CA 1
ATOM 987 C C . ARG A 1 125 ? 12.144 8.083 10.480 1.00 94.69 125 ARG A C 1
ATOM 989 O O . ARG A 1 125 ? 11.150 7.787 11.140 1.00 94.69 125 ARG A O 1
ATOM 996 N N . GLU A 1 126 ? 12.591 9.330 10.368 1.00 94.56 126 GLU A N 1
ATOM 997 C CA . GLU A 1 126 ? 11.950 10.489 10.996 1.00 94.56 126 GLU A CA 1
ATOM 998 C C . GLU A 1 126 ? 10.525 10.678 10.482 1.00 94.56 126 GLU A C 1
ATOM 1000 O O . GLU A 1 126 ? 9.591 10.784 11.277 1.00 94.56 126 GLU A O 1
ATOM 1005 N N . ARG A 1 127 ? 10.332 10.616 9.160 1.00 92.62 127 ARG A N 1
ATOM 1006 C CA . ARG A 1 127 ? 9.005 10.685 8.543 1.00 92.62 127 ARG A CA 1
ATOM 1007 C C . ARG A 1 127 ? 8.096 9.559 9.029 1.00 92.62 127 ARG A C 1
ATOM 1009 O O . ARG A 1 127 ? 6.939 9.814 9.356 1.00 92.62 127 ARG A O 1
ATOM 1016 N N . CYS A 1 128 ? 8.596 8.327 9.088 1.00 93.50 128 CYS A N 1
ATOM 1017 C CA . CYS A 1 128 ? 7.851 7.169 9.576 1.00 93.50 128 CYS A CA 1
ATOM 1018 C C . CYS A 1 128 ? 7.425 7.336 11.039 1.00 93.50 128 CYS A C 1
ATOM 1020 O O . CYS A 1 128 ? 6.278 7.041 11.374 1.00 93.50 128 CYS A O 1
ATOM 1022 N N . ASN A 1 129 ? 8.316 7.844 11.896 1.00 94.12 129 ASN A N 1
ATOM 1023 C CA . ASN A 1 129 ? 8.006 8.121 13.299 1.00 94.12 129 ASN A CA 1
ATOM 1024 C C . ASN A 1 129 ? 6.956 9.229 13.430 1.00 94.12 129 ASN A C 1
ATOM 1026 O O . ASN A 1 129 ? 5.979 9.058 14.152 1.00 94.12 129 ASN A O 1
ATOM 1030 N N . LEU A 1 130 ? 7.114 10.330 12.690 1.00 93.00 130 LEU A N 1
ATOM 1031 C CA . LEU A 1 130 ? 6.186 11.462 12.722 1.00 93.00 130 LEU A CA 1
ATOM 1032 C C . LEU A 1 130 ? 4.776 11.079 12.248 1.00 93.00 130 LEU A C 1
ATOM 1034 O O . LEU A 1 130 ? 3.783 11.510 12.826 1.00 93.00 130 LEU A O 1
ATOM 1038 N N . THR A 1 131 ? 4.689 10.277 11.188 1.00 90.69 131 THR A N 1
ATOM 1039 C CA . THR A 1 131 ? 3.416 9.858 10.571 1.00 90.69 131 THR A CA 1
ATOM 1040 C C . THR A 1 131 ? 2.833 8.584 11.182 1.00 90.69 131 THR A C 1
ATOM 1042 O O . THR A 1 131 ? 1.759 8.139 10.780 1.00 90.69 131 THR A O 1
ATOM 1045 N N . GLY A 1 132 ? 3.546 7.945 12.112 1.00 92.00 132 GLY A N 1
ATOM 1046 C CA . GLY A 1 132 ? 3.139 6.661 12.665 1.00 92.00 132 GLY A CA 1
ATOM 1047 C C . GLY A 1 132 ? 3.027 5.551 11.609 1.00 92.00 132 GLY A C 1
ATOM 1048 O O . GLY A 1 132 ? 2.247 4.624 11.788 1.00 92.00 132 GLY A O 1
ATOM 1049 N N . TYR A 1 133 ? 3.789 5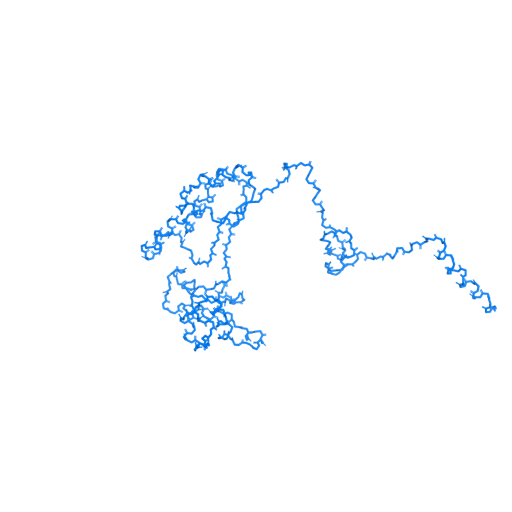.607 10.510 1.00 90.56 133 TYR A N 1
ATOM 1050 C CA . TYR A 1 133 ? 3.619 4.733 9.337 1.00 90.56 133 TYR A CA 1
ATOM 1051 C C . TYR A 1 133 ? 4.510 3.467 9.392 1.00 90.56 133 TYR A C 1
ATOM 1053 O O . TYR A 1 133 ? 5.412 3.284 8.579 1.00 90.56 133 TYR A O 1
ATOM 1061 N N . SER A 1 134 ? 4.290 2.593 10.387 1.00 94.19 134 SER A N 1
ATOM 1062 C CA . SER A 1 134 ? 4.854 1.227 10.437 1.00 94.19 134 SER A CA 1
ATOM 1063 C C . SER A 1 134 ? 3.839 0.193 10.943 1.00 94.19 134 SER A C 1
ATOM 1065 O O . SER A 1 134 ? 2.906 0.543 11.671 1.00 94.19 134 SER A O 1
ATOM 1067 N N . TYR A 1 135 ? 4.033 -1.098 10.645 1.00 94.06 135 TYR A N 1
ATOM 1068 C CA . TYR A 1 135 ? 3.171 -2.154 11.201 1.00 94.06 135 TYR A CA 1
ATOM 1069 C C . TYR A 1 135 ? 3.243 -2.248 12.731 1.00 94.06 135 TYR A C 1
ATOM 1071 O O . TYR A 1 135 ? 2.259 -2.634 13.367 1.00 94.06 135 TYR A O 1
ATOM 1079 N N . LYS A 1 136 ? 4.372 -1.869 13.346 1.00 96.06 136 LYS A N 1
ATOM 1080 C CA . LYS A 1 136 ? 4.480 -1.731 14.803 1.00 96.06 136 LYS A CA 1
ATOM 1081 C C . LYS A 1 136 ? 3.511 -0.668 15.327 1.00 96.06 136 LYS A C 1
ATOM 1083 O O . LYS A 1 136 ? 2.733 -0.974 16.226 1.00 96.06 136 LYS A O 1
ATOM 1088 N N . HIS A 1 137 ? 3.497 0.521 14.723 1.00 95.50 137 HIS A N 1
ATOM 1089 C CA . HIS A 1 137 ? 2.560 1.586 15.097 1.00 95.50 137 HIS A CA 1
ATOM 1090 C C . HIS A 1 137 ? 1.104 1.151 14.927 1.00 95.50 137 HIS A C 1
ATOM 1092 O O . HIS A 1 137 ? 0.293 1.365 15.825 1.00 95.50 137 HIS A O 1
ATOM 1098 N N . LEU A 1 138 ? 0.777 0.480 13.816 1.00 95.38 138 LEU A N 1
ATOM 1099 C CA . LEU A 1 138 ? -0.560 -0.074 13.599 1.00 95.38 138 LEU A CA 1
ATOM 1100 C C . LEU A 1 138 ? -0.958 -1.049 14.715 1.00 95.38 138 LEU A C 1
ATOM 1102 O O . LEU A 1 138 ? -2.058 -0.956 15.258 1.00 95.38 138 LEU A O 1
ATOM 1106 N N . ARG A 1 139 ? -0.066 -1.979 15.075 1.00 96.50 139 ARG A N 1
ATOM 1107 C CA . ARG A 1 139 ? -0.319 -2.979 16.121 1.00 96.50 139 ARG A CA 1
ATOM 1108 C C . ARG A 1 139 ? -0.552 -2.326 17.481 1.00 96.50 139 ARG A C 1
ATOM 1110 O O . ARG A 1 139 ? -1.504 -2.685 18.167 1.00 96.50 139 ARG A O 1
ATOM 1117 N N . GLU A 1 140 ? 0.297 -1.374 17.853 1.00 96.75 140 GLU A N 1
ATOM 1118 C CA . GLU A 1 140 ? 0.184 -0.624 19.109 1.00 96.75 140 GLU A CA 1
ATOM 1119 C C . GLU A 1 140 ? -1.109 0.201 19.151 1.00 96.75 140 GLU A C 1
ATOM 1121 O O . GLU A 1 140 ? -1.815 0.196 20.162 1.00 96.75 140 GLU A O 1
ATOM 1126 N N . ALA A 1 141 ? -1.471 0.836 18.033 1.00 96.31 141 ALA A N 1
ATOM 1127 C CA . ALA A 1 141 ? -2.697 1.612 17.924 1.00 96.31 141 ALA A CA 1
ATOM 1128 C C . ALA A 1 141 ? -3.954 0.745 18.043 1.00 96.31 141 ALA A C 1
ATOM 1130 O O . ALA A 1 141 ? -4.832 1.053 18.848 1.00 96.31 141 ALA A O 1
ATOM 1131 N N . ILE A 1 142 ? -4.026 -0.367 17.302 1.00 96.75 142 ILE A N 1
ATOM 1132 C CA . ILE A 1 142 ? -5.151 -1.310 17.383 1.00 96.75 142 ILE A CA 1
ATOM 1133 C C . ILE A 1 142 ? -5.280 -1.871 18.799 1.00 96.75 142 ILE A C 1
ATOM 1135 O O . ILE A 1 142 ? -6.396 -1.940 19.313 1.00 96.75 142 ILE A O 1
ATOM 1139 N N . LEU A 1 143 ? -4.163 -2.246 19.434 1.00 98.06 143 LEU A N 1
ATOM 1140 C CA . LEU A 1 143 ? -4.167 -2.769 20.798 1.00 98.06 143 LEU A CA 1
ATOM 1141 C C . LEU A 1 143 ? -4.776 -1.752 21.766 1.00 98.06 143 LEU A C 1
ATOM 1143 O O . LEU A 1 143 ? -5.721 -2.080 22.477 1.00 98.06 143 LEU A O 1
ATOM 1147 N N . LYS A 1 144 ? -4.291 -0.505 21.756 1.00 98.12 144 LYS A N 1
ATOM 1148 C CA . LYS A 1 144 ? -4.790 0.542 22.658 1.00 98.12 144 LYS A CA 1
ATOM 1149 C C . LYS A 1 144 ? -6.258 0.885 22.390 1.00 98.12 144 LYS A C 1
ATOM 1151 O O . LYS A 1 144 ? -7.039 0.987 23.332 1.00 98.12 144 LYS A O 1
ATOM 1156 N N . ILE A 1 145 ? -6.652 1.001 21.118 1.00 97.81 145 ILE A N 1
ATOM 1157 C CA . ILE A 1 145 ? -8.046 1.256 20.729 1.00 97.81 145 ILE A CA 1
ATOM 1158 C C . ILE A 1 145 ? -8.951 0.129 21.229 1.00 97.81 145 ILE A C 1
ATOM 1160 O O . ILE A 1 145 ? -9.973 0.412 21.845 1.00 97.81 145 ILE A O 1
ATOM 1164 N N . LYS A 1 146 ? -8.590 -1.141 21.011 1.00 97.62 146 LYS A N 1
ATOM 1165 C CA . LYS A 1 146 ? -9.421 -2.276 21.436 1.00 97.62 146 LYS A CA 1
ATOM 1166 C C . LYS A 1 146 ? -9.439 -2.495 22.947 1.00 97.62 146 LYS A C 1
ATOM 1168 O O . LYS A 1 146 ? -10.432 -3.007 23.446 1.00 97.62 146 LYS A O 1
ATOM 1173 N N . THR A 1 147 ? -8.412 -2.079 23.685 1.00 98.31 147 THR A N 1
ATOM 1174 C CA . THR A 1 147 ? -8.470 -2.059 25.156 1.00 98.31 147 THR A CA 1
ATOM 1175 C C . THR A 1 147 ? -9.568 -1.116 25.654 1.00 98.31 147 THR A C 1
ATOM 1177 O O . THR A 1 147 ? -10.322 -1.463 26.557 1.00 98.31 147 THR A O 1
ATOM 1180 N N . GLU A 1 148 ? -9.697 0.058 25.038 1.00 98.19 148 GLU A N 1
ATOM 1181 C CA . GLU A 1 148 ? -10.660 1.092 25.439 1.00 98.19 148 GLU A CA 1
ATOM 1182 C C . GLU A 1 148 ? -12.053 0.912 24.808 1.00 98.19 148 GLU A C 1
ATOM 1184 O O . GLU A 1 148 ? -13.060 1.369 25.351 1.00 98.19 148 GLU A O 1
ATOM 1189 N N . LEU A 1 149 ? -12.109 0.275 23.637 1.00 97.69 149 LEU A N 1
ATOM 1190 C CA . LEU A 1 149 ? -13.293 0.069 22.804 1.00 97.69 149 LEU A CA 1
ATOM 1191 C C . LEU A 1 149 ? -13.294 -1.374 22.258 1.00 97.69 149 LEU A C 1
ATOM 1193 O O . LEU A 1 149 ? -13.088 -1.588 21.062 1.00 97.69 149 LEU A O 1
ATOM 1197 N N . PRO A 1 150 ? -13.532 -2.397 23.097 1.00 97.12 150 PRO A N 1
ATOM 1198 C CA . PRO A 1 150 ? -13.336 -3.804 22.718 1.00 97.12 150 PRO A CA 1
ATOM 1199 C C . PRO A 1 150 ? -14.200 -4.261 21.539 1.00 97.12 150 PRO A C 1
ATOM 1201 O O . PRO A 1 150 ? -13.754 -5.045 20.696 1.00 97.12 150 PRO A O 1
ATOM 1204 N N . ASN A 1 151 ? -15.410 -3.713 21.435 1.00 96.56 151 ASN A N 1
ATOM 1205 C CA . ASN A 1 151 ? -16.389 -4.097 20.421 1.00 96.56 151 ASN A CA 1
ATOM 1206 C C . ASN A 1 151 ? -16.240 -3.333 19.098 1.00 96.56 151 ASN A C 1
ATOM 1208 O O . ASN A 1 151 ? -16.965 -3.637 18.153 1.00 96.56 151 ASN A O 1
ATOM 1212 N N . ILE A 1 152 ? -15.332 -2.351 19.007 1.00 97.44 152 ILE A N 1
ATOM 1213 C CA . ILE A 1 152 ? -15.167 -1.579 17.773 1.00 97.44 152 ILE A CA 1
ATOM 1214 C C . ILE A 1 152 ? -14.597 -2.464 16.666 1.00 97.44 152 ILE A C 1
ATOM 1216 O O . ILE A 1 152 ? -13.628 -3.209 16.866 1.00 97.44 152 ILE A O 1
ATOM 1220 N N . ILE A 1 153 ? -15.179 -2.377 15.477 1.00 97.50 153 ILE A N 1
ATOM 1221 C CA . ILE A 1 153 ? -14.636 -3.011 14.281 1.00 97.50 153 ILE A CA 1
ATOM 1222 C C . ILE A 1 153 ? -13.647 -2.031 13.646 1.00 97.50 153 ILE A C 1
ATOM 1224 O O . ILE A 1 153 ? -13.971 -0.872 13.402 1.00 97.50 153 ILE A O 1
ATOM 1228 N N . PHE A 1 154 ? -12.431 -2.498 13.376 1.00 96.94 154 PHE A N 1
ATOM 1229 C CA . PHE A 1 154 ? -11.380 -1.691 12.766 1.00 96.94 154 PHE A CA 1
ATOM 1230 C C . PHE A 1 154 ? -11.085 -2.217 11.365 1.00 96.94 154 PHE A C 1
ATOM 1232 O O . PHE A 1 154 ? -10.698 -3.374 11.208 1.00 96.94 154 PHE A O 1
ATOM 1239 N N . CYS A 1 155 ? -11.261 -1.373 10.353 1.00 94.94 155 CYS A N 1
ATOM 1240 C CA . CYS A 1 155 ? -10.966 -1.696 8.967 1.00 94.94 155 CYS A CA 1
ATOM 1241 C C . CYS A 1 155 ? -9.719 -0.939 8.516 1.00 94.94 155 CYS A C 1
ATOM 1243 O O . CYS A 1 155 ? -9.706 0.292 8.452 1.00 94.94 155 CYS A O 1
ATOM 1245 N N . GLY A 1 156 ? -8.679 -1.702 8.189 1.00 91.50 156 GLY A N 1
ATOM 1246 C CA . GLY A 1 156 ? -7.561 -1.231 7.386 1.00 91.50 156 GLY A CA 1
ATOM 1247 C C . GLY A 1 156 ? -7.629 -1.788 5.966 1.00 91.50 156 GLY A C 1
ATOM 1248 O O . GLY A 1 156 ? -8.495 -2.604 5.650 1.00 91.50 156 GLY A O 1
ATOM 1249 N N . GLY A 1 157 ? -6.702 -1.367 5.117 1.00 87.81 157 GLY A N 1
ATOM 1250 C CA . GLY A 1 157 ? -6.575 -1.884 3.761 1.00 87.81 157 GLY A CA 1
ATOM 1251 C C . GLY A 1 157 ? -5.174 -1.702 3.197 1.00 87.81 157 GLY A C 1
ATOM 1252 O O . GLY A 1 157 ? -4.390 -0.883 3.672 1.00 87.81 157 GLY A O 1
ATOM 1253 N N . THR A 1 158 ? -4.881 -2.471 2.159 1.00 84.19 158 THR A N 1
ATOM 1254 C CA . THR A 1 158 ? -3.724 -2.268 1.293 1.00 84.19 158 THR A CA 1
ATOM 1255 C C . THR A 1 158 ? -4.235 -1.975 -0.108 1.00 84.19 158 THR A C 1
ATOM 1257 O O . THR A 1 158 ? -5.202 -2.587 -0.563 1.00 84.19 158 THR A O 1
ATOM 1260 N N . GLN A 1 159 ? -3.662 -0.974 -0.764 1.00 79.06 159 GLN A N 1
ATOM 1261 C CA . GLN A 1 159 ? -4.041 -0.626 -2.122 1.00 79.06 159 GLN A CA 1
ATOM 1262 C C . GLN A 1 159 ? -3.199 -1.431 -3.103 1.00 79.06 159 GLN A C 1
ATOM 1264 O O . GLN A 1 159 ? -2.117 -1.005 -3.488 1.00 79.06 159 GLN A O 1
ATOM 1269 N N . ALA A 1 160 ? -3.752 -2.552 -3.561 1.00 78.19 160 ALA A N 1
ATOM 1270 C CA . ALA A 1 160 ? -3.183 -3.392 -4.618 1.00 78.19 160 ALA A CA 1
ATOM 1271 C C . ALA A 1 160 ? -3.289 -2.762 -6.029 1.00 78.19 160 ALA A C 1
ATOM 1273 O O . ALA A 1 160 ? -3.268 -3.463 -7.034 1.00 78.19 160 ALA A O 1
ATOM 1274 N N . GLU A 1 161 ? -3.456 -1.438 -6.120 1.00 85.19 161 GLU A N 1
ATOM 1275 C CA . GLU A 1 161 ? -3.536 -0.703 -7.393 1.00 85.19 161 GLU A CA 1
ATOM 1276 C C . GLU A 1 161 ? -2.157 -0.568 -8.058 1.00 85.19 161 GLU A C 1
ATOM 1278 O O . GLU A 1 161 ? -2.055 -0.385 -9.270 1.00 85.19 161 GLU A O 1
ATOM 1283 N N . TYR A 1 162 ? -1.091 -0.653 -7.264 1.00 91.00 162 TYR A N 1
ATOM 1284 C CA . TYR A 1 162 ? 0.275 -0.402 -7.696 1.00 91.00 162 TYR A CA 1
ATOM 1285 C C . TYR A 1 162 ? 1.169 -1.574 -7.316 1.00 91.00 162 TYR A C 1
ATOM 1287 O O . TYR A 1 162 ? 1.043 -2.105 -6.219 1.00 91.00 162 TYR A O 1
ATOM 1295 N N . LEU A 1 163 ? 2.102 -1.908 -8.204 1.00 94.00 163 LEU A N 1
ATOM 1296 C CA . LEU A 1 163 ? 3.223 -2.790 -7.908 1.00 94.00 163 LEU A CA 1
ATOM 1297 C C . LEU A 1 163 ? 4.496 -1.955 -7.817 1.00 94.00 163 LEU A C 1
ATOM 1299 O O . LEU A 1 163 ? 4.986 -1.463 -8.838 1.00 94.00 163 LEU A O 1
ATOM 1303 N N . TYR A 1 164 ? 5.022 -1.775 -6.611 1.00 94.62 164 TYR A N 1
ATOM 1304 C CA . TYR A 1 164 ? 6.313 -1.122 -6.418 1.00 94.62 164 TYR A CA 1
ATOM 1305 C C . TYR A 1 164 ? 7.435 -2.150 -6.583 1.00 94.62 164 TYR A C 1
ATOM 1307 O O . TYR A 1 164 ? 7.352 -3.233 -6.003 1.00 94.62 164 TYR A O 1
ATOM 1315 N N . PRO A 1 165 ? 8.493 -1.857 -7.359 1.00 95.19 165 PRO A N 1
ATOM 1316 C CA . PRO A 1 165 ? 9.545 -2.834 -7.606 1.00 95.19 165 PRO A CA 1
ATOM 1317 C C . PRO A 1 165 ? 10.207 -3.378 -6.335 1.00 95.19 165 PRO A C 1
ATOM 1319 O O . PRO A 1 165 ? 10.462 -4.569 -6.245 1.00 95.19 165 PRO A O 1
ATOM 1322 N N . GLU A 1 166 ? 10.409 -2.558 -5.310 1.00 93.19 166 GLU A N 1
ATOM 1323 C CA . GLU A 1 166 ? 10.972 -3.003 -4.032 1.00 93.19 166 GLU A CA 1
ATOM 1324 C C . GLU A 1 166 ? 10.107 -4.048 -3.288 1.00 93.19 166 GLU A C 1
ATOM 1326 O O . GLU A 1 166 ? 10.627 -4.759 -2.429 1.00 93.19 166 GLU A O 1
ATOM 1331 N N . GLU A 1 167 ? 8.809 -4.186 -3.602 1.00 91.56 167 GLU A N 1
ATOM 1332 C CA . GLU A 1 167 ? 7.902 -5.145 -2.942 1.00 91.56 167 GLU A CA 1
ATOM 1333 C C . GLU A 1 167 ? 8.222 -6.594 -3.311 1.00 91.56 167 GLU A C 1
ATOM 1335 O O . GLU A 1 167 ? 8.004 -7.498 -2.500 1.00 91.56 167 GLU A O 1
ATOM 1340 N N . VAL A 1 168 ? 8.776 -6.820 -4.507 1.00 92.94 168 VAL A N 1
ATOM 1341 C CA . VAL A 1 168 ? 9.111 -8.169 -4.989 1.00 92.94 168 VAL A CA 1
ATOM 1342 C C . VAL A 1 168 ? 10.497 -8.634 -4.538 1.00 92.94 168 VAL A C 1
ATOM 1344 O O . VAL A 1 168 ? 10.819 -9.823 -4.684 1.00 92.94 168 VAL A O 1
ATOM 1347 N N . GLY A 1 169 ? 11.310 -7.709 -4.023 1.00 91.56 169 GLY A N 1
ATOM 1348 C CA . GLY A 1 169 ? 12.650 -7.952 -3.500 1.00 91.56 169 GLY A CA 1
ATOM 1349 C C . GLY A 1 169 ? 12.643 -8.587 -2.112 1.00 91.56 169 GLY A C 1
ATOM 1350 O O . GLY A 1 169 ? 11.601 -8.741 -1.474 1.00 91.56 169 GLY A O 1
ATOM 1351 N N . LYS A 1 170 ? 13.823 -8.960 -1.604 1.00 88.62 170 LYS A N 1
ATOM 1352 C CA . LYS A 1 170 ? 13.940 -9.626 -0.288 1.00 88.62 170 LYS A CA 1
ATOM 1353 C C . LYS A 1 170 ? 13.630 -8.695 0.878 1.00 88.62 170 LYS A C 1
ATOM 1355 O O . LYS A 1 170 ? 13.154 -9.141 1.919 1.00 88.62 170 LYS A O 1
ATOM 1360 N N . SER A 1 171 ? 13.948 -7.413 0.721 1.00 86.44 171 SER A N 1
ATOM 1361 C CA . SER A 1 171 ? 13.708 -6.410 1.753 1.00 86.44 171 SER A CA 1
ATOM 1362 C C . SER A 1 171 ? 12.244 -5.979 1.834 1.00 86.44 171 SER A C 1
ATOM 1364 O O . SER A 1 171 ? 11.863 -5.436 2.872 1.00 86.44 171 SER A O 1
ATOM 1366 N N . HIS A 1 172 ? 11.466 -6.128 0.756 1.00 89.00 172 HIS A N 1
ATOM 1367 C CA . HIS A 1 172 ? 10.124 -5.550 0.588 1.00 89.00 172 HIS A CA 1
ATOM 1368 C C . HIS A 1 172 ? 10.040 -4.022 0.785 1.00 89.00 172 HIS A C 1
ATOM 1370 O O . HIS A 1 172 ? 8.949 -3.485 0.924 1.00 89.00 172 HIS A O 1
ATOM 1376 N N . LEU A 1 173 ? 11.173 -3.320 0.882 1.00 90.06 173 LEU A N 1
ATOM 1377 C CA . LEU A 1 173 ? 11.264 -1.900 1.259 1.00 90.06 173 LEU A CA 1
ATOM 1378 C C . LEU A 1 173 ? 12.381 -1.191 0.495 1.00 90.06 173 LEU A C 1
ATOM 1380 O O . LEU A 1 173 ? 12.247 -0.028 0.125 1.00 90.06 173 LEU A O 1
ATOM 1384 N N . ILE A 1 174 ? 13.510 -1.878 0.321 1.00 90.06 174 ILE A N 1
ATOM 1385 C CA . ILE A 1 174 ? 14.687 -1.375 -0.379 1.00 90.06 174 ILE A CA 1
ATOM 1386 C C . ILE A 1 174 ? 14.667 -1.938 -1.793 1.00 90.06 174 ILE A C 1
ATOM 1388 O O . ILE A 1 174 ? 14.538 -3.146 -1.965 1.00 90.06 174 ILE A O 1
ATOM 1392 N N . LEU A 1 175 ? 14.825 -1.057 -2.778 1.00 92.62 175 LEU A N 1
ATOM 1393 C CA . LEU A 1 175 ? 14.950 -1.442 -4.175 1.00 92.62 175 LEU A CA 1
ATOM 1394 C C . LEU A 1 175 ? 16.330 -2.060 -4.438 1.00 92.62 175 LEU A C 1
ATOM 1396 O O . LEU A 1 175 ? 17.338 -1.349 -4.440 1.00 92.62 175 LEU A O 1
ATOM 1400 N N . GLU A 1 176 ? 16.375 -3.367 -4.672 1.00 93.19 176 GLU A N 1
ATOM 1401 C CA . GLU A 1 176 ? 17.588 -4.131 -4.964 1.00 93.19 176 GLU A CA 1
ATOM 1402 C C . GLU A 1 176 ? 17.812 -4.286 -6.485 1.00 93.19 176 GLU A C 1
ATOM 1404 O O . GLU A 1 176 ? 16.878 -4.189 -7.292 1.00 93.19 176 GLU A O 1
ATOM 1409 N N . PRO A 1 177 ? 19.058 -4.534 -6.934 1.00 92.44 177 PRO A N 1
ATOM 1410 C CA . PRO A 1 177 ? 19.315 -4.893 -8.326 1.00 92.44 177 PRO A CA 1
ATOM 1411 C C . PRO A 1 177 ? 18.501 -6.128 -8.750 1.00 92.44 177 PRO A C 1
ATOM 1413 O O . PRO A 1 177 ? 18.562 -7.168 -8.101 1.00 92.44 177 PRO A O 1
ATOM 1416 N N . GLY A 1 178 ? 17.770 -6.024 -9.863 1.00 93.31 178 GLY A N 1
ATOM 1417 C CA . GLY A 1 178 ? 16.923 -7.100 -10.403 1.00 93.31 178 GLY A CA 1
ATOM 1418 C C . GLY A 1 178 ? 15.459 -7.063 -9.947 1.00 93.31 178 GLY A C 1
ATOM 1419 O O . GLY A 1 178 ? 14.602 -7.630 -10.625 1.00 93.31 178 GLY A O 1
ATOM 1420 N N . ASP A 1 179 ? 15.129 -6.321 -8.886 1.00 96.12 179 ASP A N 1
ATOM 1421 C CA . ASP A 1 179 ? 13.744 -6.153 -8.420 1.00 96.12 179 ASP A CA 1
ATOM 1422 C C . ASP A 1 179 ? 12.846 -5.555 -9.503 1.00 96.12 179 ASP A C 1
ATOM 1424 O O . ASP A 1 179 ? 11.706 -5.972 -9.688 1.00 96.12 179 ASP A O 1
ATOM 1428 N N . ARG A 1 180 ? 13.381 -4.616 -10.294 1.00 96.69 180 ARG A N 1
ATOM 1429 C CA . ARG A 1 180 ? 12.659 -4.024 -11.427 1.00 96.69 180 ARG A CA 1
ATOM 1430 C C . ARG A 1 180 ? 12.309 -5.035 -12.503 1.00 96.69 180 ARG A C 1
ATOM 1432 O O . ARG A 1 180 ? 11.220 -4.930 -13.053 1.00 96.69 180 ARG A O 1
ATOM 1439 N N . ASP A 1 181 ? 13.193 -5.984 -12.795 1.00 95.81 181 ASP A N 1
ATOM 1440 C CA . ASP A 1 181 ? 12.950 -7.016 -13.806 1.00 95.81 181 ASP A CA 1
ATOM 1441 C C . ASP A 1 181 ? 11.897 -8.008 -13.322 1.00 95.81 181 ASP A C 1
ATOM 1443 O O . ASP A 1 181 ? 10.972 -8.355 -14.060 1.00 95.81 181 ASP A O 1
ATOM 1447 N N . LYS A 1 182 ? 11.991 -8.401 -12.049 1.00 96.44 182 LYS A N 1
ATOM 1448 C CA . LYS A 1 182 ? 11.007 -9.272 -11.408 1.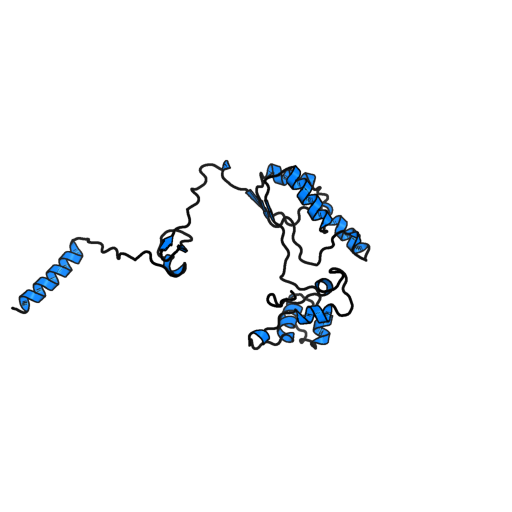00 96.44 182 LYS A CA 1
ATOM 1449 C C . LYS A 1 182 ? 9.637 -8.596 -11.304 1.00 96.44 182 LYS A C 1
ATOM 1451 O O . LYS A 1 182 ? 8.633 -9.180 -11.685 1.00 96.44 182 LYS A O 1
ATOM 1456 N N . ALA A 1 183 ? 9.571 -7.343 -10.870 1.00 96.50 183 ALA A N 1
ATOM 1457 C CA . ALA A 1 183 ? 8.306 -6.618 -10.813 1.00 96.50 183 ALA A CA 1
ATOM 1458 C C . ALA A 1 183 ? 7.757 -6.335 -12.216 1.00 96.50 183 ALA A C 1
ATOM 1460 O O . ALA A 1 183 ? 6.547 -6.379 -12.430 1.00 96.50 183 ALA A O 1
ATOM 1461 N N . TRP A 1 184 ? 8.627 -6.108 -13.205 1.00 97.25 184 TRP A N 1
ATOM 1462 C CA . TRP A 1 184 ? 8.194 -5.987 -14.588 1.00 97.25 184 TRP A CA 1
ATOM 1463 C C . TRP A 1 184 ? 7.545 -7.278 -15.075 1.00 97.25 184 TRP A C 1
ATOM 1465 O O . TRP A 1 184 ? 6.498 -7.192 -15.704 1.00 97.25 184 TRP A O 1
ATOM 1475 N N . SER A 1 185 ? 8.068 -8.471 -14.763 1.00 96.12 185 SER A N 1
ATOM 1476 C CA . SER A 1 185 ? 7.436 -9.741 -15.173 1.00 96.12 185 SER A CA 1
ATOM 1477 C C . SER A 1 185 ? 6.020 -9.922 -14.600 1.00 96.12 185 SER A C 1
ATOM 1479 O O . SER A 1 185 ? 5.172 -10.525 -15.258 1.00 96.12 185 SER A O 1
ATOM 1481 N N . MET A 1 186 ? 5.743 -9.310 -13.446 1.00 96.75 186 MET A N 1
ATOM 1482 C CA . MET A 1 186 ? 4.441 -9.290 -12.768 1.00 96.75 186 MET A CA 1
ATOM 1483 C C . MET A 1 186 ? 3.516 -8.143 -13.213 1.00 96.75 186 MET A C 1
ATOM 1485 O O . MET A 1 186 ? 2.346 -8.101 -12.835 1.00 96.75 186 MET A O 1
ATOM 1489 N N . ALA A 1 187 ? 4.007 -7.203 -14.022 1.00 96.81 187 ALA A N 1
ATOM 1490 C CA . ALA A 1 187 ? 3.205 -6.104 -14.544 1.00 96.81 187 ALA A CA 1
ATOM 1491 C C . ALA A 1 187 ? 2.217 -6.578 -15.625 1.00 96.81 187 ALA A C 1
ATOM 1493 O O . ALA A 1 187 ? 2.548 -7.430 -16.457 1.00 96.81 187 ALA A O 1
ATOM 1494 N N . LEU A 1 188 ? 1.029 -5.965 -15.654 1.00 97.12 188 LEU A N 1
ATOM 1495 C CA . LEU A 1 188 ? -0.061 -6.305 -16.568 1.00 97.12 188 LEU A CA 1
ATOM 1496 C C . LEU A 1 188 ? 0.400 -6.309 -18.023 1.00 97.12 188 LEU A C 1
ATOM 1498 O O . LEU A 1 188 ? 0.861 -5.286 -18.536 1.00 97.12 188 LEU A O 1
ATOM 1502 N N . ASN A 1 189 ? 0.207 -7.455 -18.679 1.00 97.12 189 ASN A N 1
ATOM 1503 C CA . ASN A 1 189 ? 0.333 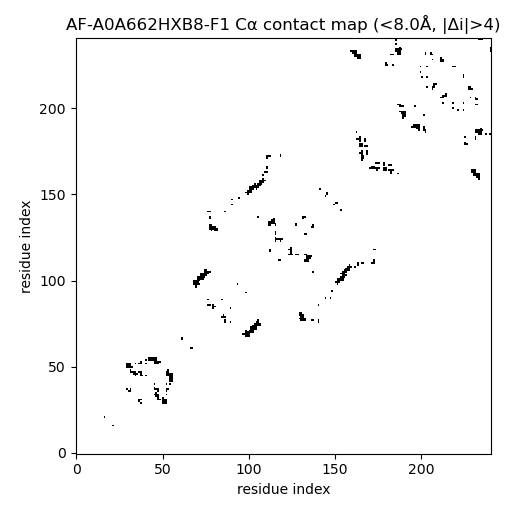-7.610 -20.119 1.00 97.12 189 ASN A CA 1
ATOM 1504 C C . ASN A 1 189 ? -1.043 -7.924 -20.737 1.00 97.12 189 ASN A C 1
ATOM 1506 O O . ASN A 1 189 ? -1.491 -9.067 -20.631 1.00 97.12 189 ASN A O 1
ATOM 1510 N N . PRO A 1 190 ? -1.708 -6.959 -21.401 1.00 97.69 190 PRO A N 1
ATOM 1511 C CA . PRO A 1 190 ? -3.006 -7.194 -22.034 1.00 97.69 190 PRO A CA 1
ATOM 1512 C C . PRO A 1 190 ? -2.985 -8.285 -23.116 1.00 97.69 190 PRO A C 1
ATOM 1514 O O . PRO A 1 190 ? -3.997 -8.957 -23.314 1.00 97.69 190 PRO A O 1
ATOM 1517 N N . GLU A 1 191 ? -1.837 -8.519 -23.762 1.00 97.12 191 GLU A N 1
ATOM 1518 C CA . GLU A 1 191 ? -1.678 -9.550 -24.799 1.00 97.12 191 GLU A CA 1
ATOM 1519 C C . GLU A 1 191 ? -1.963 -10.964 -24.260 1.00 97.12 191 GLU A C 1
ATOM 1521 O O . GLU A 1 191 ? -2.369 -11.839 -25.021 1.00 97.12 191 GLU A O 1
ATOM 1526 N N . LYS A 1 192 ? -1.847 -11.176 -22.938 1.00 96.06 192 LYS A N 1
ATOM 1527 C CA . LYS A 1 192 ? -2.247 -12.413 -22.241 1.00 96.06 192 LYS A CA 1
ATOM 1528 C C . LYS A 1 192 ? -3.713 -12.795 -22.492 1.00 96.06 192 LYS A C 1
ATOM 1530 O O . LYS A 1 192 ? -4.049 -13.973 -22.433 1.00 96.06 192 LYS A O 1
ATOM 1535 N N . TRP A 1 193 ? -4.569 -11.811 -22.762 1.00 97.12 193 TRP A N 1
ATOM 1536 C CA . TRP A 1 193 ? -5.994 -11.987 -23.054 1.00 97.12 193 TRP A CA 1
ATOM 1537 C C . TRP A 1 193 ? -6.346 -11.620 -24.499 1.00 97.12 193 TRP A C 1
ATOM 1539 O O . TRP A 1 193 ? -7.480 -11.232 -24.768 1.00 97.12 193 TRP A O 1
ATOM 1549 N N . GLU A 1 194 ? -5.376 -11.686 -25.418 1.00 97.50 194 GLU A N 1
ATOM 1550 C CA . GLU A 1 194 ? -5.565 -11.374 -26.845 1.00 97.50 194 GLU A CA 1
ATOM 1551 C C . GLU A 1 194 ? -6.058 -9.934 -27.103 1.00 97.50 194 GLU A C 1
ATOM 1553 O O . GLU A 1 194 ? -6.584 -9.605 -28.168 1.00 97.50 194 GLU A O 1
ATOM 1558 N N . ILE A 1 195 ? -5.865 -9.035 -26.132 1.00 97.62 195 ILE A N 1
ATOM 1559 C CA . ILE A 1 195 ? -6.158 -7.612 -26.289 1.00 97.62 195 ILE A CA 1
ATOM 1560 C C . ILE A 1 195 ? -5.016 -6.995 -27.095 1.00 97.62 195 ILE A C 1
ATOM 1562 O O . ILE A 1 195 ? -3.856 -7.078 -26.694 1.00 97.62 195 ILE A O 1
ATOM 1566 N N . ASN A 1 196 ? -5.347 -6.338 -28.211 1.00 97.25 196 ASN A N 1
ATOM 1567 C CA . ASN A 1 196 ? -4.386 -5.726 -29.137 1.00 97.25 196 ASN A CA 1
ATOM 1568 C C . ASN A 1 196 ? -3.756 -4.427 -28.584 1.00 97.25 196 ASN A C 1
ATOM 1570 O O . ASN A 1 196 ? -3.891 -3.345 -29.157 1.00 97.25 196 ASN A O 1
ATOM 1574 N N . VAL A 1 197 ? -3.105 -4.527 -27.425 1.00 97.31 197 VAL A N 1
ATOM 1575 C CA . VAL A 1 197 ? -2.330 -3.474 -26.769 1.00 97.31 197 VAL A CA 1
ATOM 1576 C C . VAL A 1 197 ? -1.111 -4.131 -26.133 1.00 97.31 197 VAL A C 1
ATOM 1578 O O . VAL A 1 197 ? -1.252 -4.935 -25.216 1.00 97.31 197 VAL A O 1
ATOM 1581 N N . SER A 1 198 ? 0.089 -3.760 -26.582 1.00 97.25 198 SER A N 1
ATOM 1582 C CA . SER A 1 198 ? 1.318 -4.309 -26.005 1.00 97.25 198 SER A CA 1
ATOM 1583 C C . SER A 1 198 ? 1.500 -3.891 -24.548 1.00 97.25 198 SER A C 1
ATOM 1585 O O . SER A 1 198 ? 1.127 -2.778 -24.151 1.00 97.25 198 SER A O 1
ATOM 1587 N N . LYS A 1 199 ? 2.163 -4.747 -23.764 1.00 97.50 199 LYS A N 1
ATOM 1588 C CA . LYS A 1 199 ? 2.571 -4.441 -22.383 1.00 97.50 199 LYS A CA 1
ATOM 1589 C C . LYS A 1 199 ? 3.226 -3.066 -22.255 1.00 97.50 199 LYS A C 1
ATOM 1591 O O . LYS A 1 199 ? 2.811 -2.255 -21.430 1.00 97.50 199 LYS A O 1
ATOM 1596 N N . LYS A 1 200 ? 4.211 -2.776 -23.114 1.00 97.50 200 LYS A N 1
ATOM 1597 C CA . LYS A 1 200 ? 4.936 -1.498 -23.136 1.00 97.50 200 LYS A CA 1
ATOM 1598 C C . LYS A 1 200 ? 3.990 -0.306 -23.296 1.00 97.50 200 LYS A C 1
ATOM 1600 O O . LYS A 1 200 ? 4.099 0.665 -22.554 1.00 97.50 200 LYS A O 1
ATOM 1605 N N . ASN A 1 201 ? 3.056 -0.373 -24.245 1.00 97.31 201 ASN A N 1
ATOM 1606 C CA . ASN A 1 201 ? 2.128 0.729 -24.500 1.00 97.31 201 ASN A CA 1
ATOM 1607 C C . ASN A 1 201 ? 1.149 0.917 -23.334 1.00 97.31 201 ASN A C 1
ATOM 1609 O O . ASN A 1 201 ? 0.886 2.052 -22.936 1.00 97.31 201 ASN A O 1
ATOM 1613 N N . PHE A 1 202 ? 0.659 -0.181 -22.751 1.00 97.62 202 PHE A N 1
ATOM 1614 C CA . PHE A 1 202 ? -0.225 -0.131 -21.588 1.00 97.62 202 PHE A CA 1
ATOM 1615 C C . PHE A 1 202 ? 0.468 0.471 -20.358 1.00 97.62 202 PHE A C 1
ATOM 1617 O O . PHE A 1 202 ? -0.059 1.390 -19.732 1.00 97.62 202 PHE A O 1
ATOM 1624 N N . GLN A 1 203 ? 1.672 0.000 -20.031 1.00 97.81 203 GLN A N 1
ATOM 1625 C CA . GLN A 1 203 ? 2.441 0.524 -18.901 1.00 97.81 203 GLN A CA 1
ATOM 1626 C C . GLN A 1 203 ? 2.859 1.982 -19.142 1.00 97.81 203 GLN A C 1
ATOM 1628 O O . GLN A 1 203 ? 2.761 2.796 -18.230 1.00 97.81 203 GLN A O 1
ATOM 1633 N N . CYS A 1 204 ? 3.220 2.358 -20.375 1.00 97.88 204 CYS A N 1
ATOM 1634 C CA . CYS A 1 204 ? 3.529 3.747 -20.727 1.00 97.88 204 CYS A CA 1
ATOM 1635 C C . CYS A 1 204 ? 2.328 4.691 -20.544 1.00 97.88 204 CYS A C 1
ATOM 1637 O O . CYS A 1 204 ? 2.496 5.804 -20.048 1.00 97.88 204 CYS A O 1
ATOM 1639 N N . TYR A 1 205 ? 1.111 4.256 -20.891 1.00 96.94 205 TYR A N 1
ATOM 1640 C CA . TYR A 1 205 ? -0.102 5.039 -20.631 1.00 96.94 205 TYR A CA 1
ATOM 1641 C C . TYR A 1 205 ? -0.239 5.381 -19.138 1.00 96.94 205 TYR A C 1
ATOM 1643 O O . TYR A 1 205 ? -0.496 6.533 -18.779 1.00 96.94 205 TYR A O 1
ATOM 1651 N N . TRP A 1 206 ? -0.002 4.403 -18.261 1.00 96.50 206 TRP A N 1
ATOM 1652 C CA . TRP A 1 206 ? -0.018 4.627 -16.816 1.00 96.50 206 TRP A CA 1
ATOM 1653 C C . TRP A 1 206 ? 1.174 5.442 -16.322 1.00 96.50 206 TRP A C 1
ATOM 1655 O O . TRP A 1 206 ? 0.979 6.320 -15.487 1.00 96.50 206 TRP A O 1
ATOM 1665 N N . ALA A 1 207 ? 2.371 5.235 -16.876 1.00 96.81 207 ALA A N 1
ATOM 1666 C CA . ALA A 1 207 ? 3.555 6.036 -16.567 1.00 96.81 207 ALA A CA 1
ATOM 1667 C C . ALA A 1 207 ? 3.303 7.530 -16.814 1.00 96.81 207 ALA A C 1
ATOM 1669 O O . ALA A 1 207 ? 3.599 8.357 -15.954 1.00 96.81 207 ALA A O 1
ATOM 1670 N N . LYS A 1 208 ? 2.673 7.868 -17.947 1.00 96.94 208 LYS A N 1
ATOM 1671 C CA . LYS A 1 208 ? 2.254 9.241 -18.258 1.00 96.94 208 LYS A CA 1
ATOM 1672 C C . LYS A 1 208 ? 1.221 9.764 -17.270 1.00 96.94 208 LYS A C 1
ATOM 1674 O O . LYS A 1 208 ? 1.373 10.845 -16.714 1.00 96.94 208 LYS A O 1
ATOM 1679 N N . ARG A 1 209 ? 0.184 8.969 -1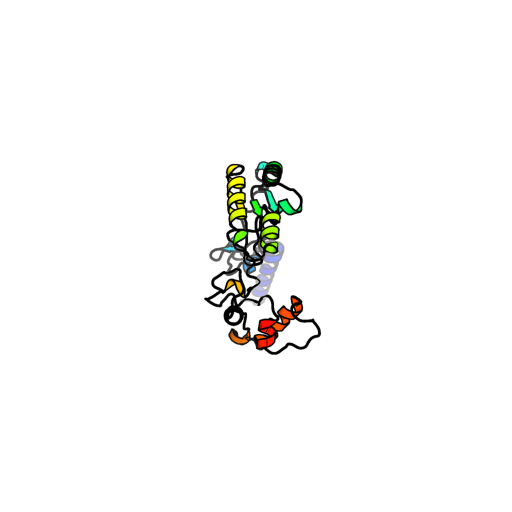6.994 1.00 95.12 209 ARG A N 1
ATOM 1680 C CA . ARG A 1 209 ? -0.888 9.347 -16.062 1.00 95.12 209 ARG A CA 1
ATOM 1681 C C . ARG A 1 209 ? -0.393 9.545 -14.625 1.00 95.12 209 ARG A C 1
ATOM 1683 O O . ARG A 1 209 ? -0.968 10.338 -13.885 1.00 95.12 209 ARG A O 1
ATOM 1690 N N . TRP A 1 210 ? 0.644 8.817 -14.220 1.00 94.19 210 TRP A N 1
ATOM 1691 C CA . TRP A 1 210 ? 1.267 8.934 -12.902 1.00 94.19 210 TRP A CA 1
ATOM 1692 C C . TRP A 1 210 ? 2.387 9.980 -12.840 1.00 94.19 210 TRP A C 1
ATOM 1694 O O . TRP A 1 210 ? 2.868 10.259 -11.742 1.00 94.19 210 TRP A O 1
ATOM 1704 N N . GLY A 1 211 ? 2.766 10.580 -13.974 1.00 95.06 211 GLY A N 1
ATOM 1705 C CA . GLY A 1 211 ? 3.815 11.598 -14.055 1.00 95.06 211 GLY A CA 1
ATOM 1706 C C . GLY A 1 211 ? 5.242 11.046 -13.969 1.00 95.06 211 GLY A C 1
ATOM 1707 O O . GLY A 1 211 ? 6.154 11.783 -13.607 1.00 95.06 211 GLY A O 1
ATOM 1708 N N . ASP A 1 212 ? 5.445 9.760 -14.269 1.00 94.62 212 ASP A N 1
ATOM 1709 C CA . ASP A 1 212 ? 6.784 9.166 -14.414 1.00 94.62 212 ASP A CA 1
ATOM 1710 C C . ASP A 1 212 ? 7.399 9.486 -15.797 1.00 94.62 212 ASP A C 1
ATOM 1712 O O . ASP A 1 212 ? 8.620 9.455 -15.975 1.00 94.62 212 ASP A O 1
ATOM 1716 N N . ILE A 1 213 ? 6.547 9.807 -16.777 1.00 95.62 213 ILE A N 1
ATOM 1717 C CA . ILE A 1 213 ? 6.887 10.252 -18.135 1.00 95.62 213 ILE A CA 1
ATOM 1718 C C . ILE A 1 213 ? 6.003 11.455 -18.471 1.00 95.62 213 ILE A C 1
ATOM 1720 O O . ILE A 1 213 ? 4.837 11.485 -18.072 1.00 95.62 213 ILE A O 1
ATOM 1724 N N . ASP A 1 214 ? 6.529 12.431 -19.212 1.00 95.19 214 ASP A N 1
ATOM 1725 C CA . ASP A 1 214 ? 5.738 13.586 -19.637 1.00 95.19 214 ASP A CA 1
ATOM 1726 C C . ASP A 1 214 ? 4.599 13.168 -20.585 1.00 95.19 214 ASP A C 1
ATOM 1728 O O . ASP A 1 214 ? 4.753 12.310 -21.458 1.00 95.19 214 ASP A O 1
ATOM 1732 N N . GLU A 1 215 ? 3.435 13.808 -20.456 1.00 92.88 215 GLU A N 1
ATOM 1733 C CA . GLU A 1 215 ? 2.224 13.448 -21.213 1.00 92.88 215 GLU A CA 1
ATOM 1734 C C . GLU A 1 215 ? 2.455 13.442 -22.737 1.00 92.88 215 GLU A C 1
ATOM 1736 O O . GLU A 1 215 ? 2.006 12.534 -23.448 1.00 92.88 215 GLU A O 1
ATOM 1741 N N . ASN A 1 216 ? 3.239 14.408 -23.224 1.00 93.94 216 ASN A N 1
ATOM 1742 C CA . ASN A 1 216 ? 3.546 14.598 -24.643 1.00 93.94 216 ASN A CA 1
ATOM 1743 C C . ASN A 1 216 ? 4.793 13.835 -25.118 1.00 93.94 216 ASN A C 1
ATOM 1745 O O . ASN A 1 216 ? 5.063 13.796 -26.317 1.00 93.94 216 ASN A O 1
ATOM 1749 N N . GLU A 1 217 ? 5.558 13.227 -24.211 1.00 95.06 217 GLU A N 1
ATOM 1750 C CA . GLU A 1 217 ? 6.773 12.495 -24.566 1.00 95.06 217 GLU A CA 1
ATOM 1751 C C . GLU A 1 217 ? 6.417 11.175 -25.275 1.00 95.06 217 GLU A C 1
ATOM 1753 O O . GLU A 1 217 ? 5.466 10.493 -24.873 1.00 95.06 217 GLU A O 1
ATOM 1758 N N . PRO A 1 218 ? 7.117 10.773 -26.351 1.00 95.88 218 PRO A N 1
ATOM 1759 C CA . PRO A 1 218 ? 6.913 9.452 -26.936 1.00 95.88 218 PRO A CA 1
ATOM 1760 C C . PRO A 1 218 ? 7.230 8.349 -25.919 1.00 95.88 218 PRO A C 1
ATOM 1762 O O . PRO A 1 218 ? 8.117 8.490 -25.085 1.00 95.88 218 PRO A O 1
ATOM 1765 N N . CYS A 1 219 ? 6.517 7.222 -26.000 1.00 96.62 219 CYS A N 1
ATOM 1766 C CA . CYS A 1 219 ? 6.814 6.088 -25.130 1.00 96.62 219 CYS A CA 1
ATOM 1767 C C . CYS A 1 219 ? 8.238 5.578 -25.398 1.00 96.62 219 CYS A C 1
ATOM 1769 O O . CYS A 1 219 ? 8.524 5.208 -26.545 1.00 96.62 219 CYS A O 1
ATOM 1771 N N . PRO A 1 220 ? 9.105 5.517 -24.373 1.00 96.88 220 PRO A N 1
ATOM 1772 C CA . PRO A 1 220 ? 10.486 5.110 -24.552 1.00 96.88 220 PRO A CA 1
ATOM 1773 C C . PRO A 1 220 ? 10.596 3.608 -24.849 1.00 96.88 220 PRO A C 1
ATOM 1775 O O . PRO A 1 220 ? 9.598 2.886 -24.995 1.00 96.88 220 PRO A O 1
ATOM 1778 N N . SER A 1 221 ? 11.832 3.120 -24.976 1.00 97.19 221 SER A N 1
ATOM 1779 C CA . SER A 1 221 ? 12.085 1.676 -25.043 1.00 97.19 221 SER A CA 1
ATOM 1780 C C . SER A 1 221 ? 11.548 0.967 -23.792 1.00 97.19 221 SER A C 1
ATOM 1782 O O . SER A 1 221 ? 11.378 1.591 -22.748 1.00 97.19 221 SER A O 1
ATOM 1784 N N . GLU A 1 222 ? 11.274 -0.337 -23.881 1.00 95.94 222 GLU A N 1
ATOM 1785 C CA . GLU A 1 222 ? 10.793 -1.106 -22.723 1.00 95.94 222 GLU A CA 1
ATOM 1786 C C . GLU A 1 222 ? 11.777 -1.049 -21.546 1.00 95.94 222 GLU A C 1
ATOM 1788 O O . GLU A 1 222 ? 11.373 -0.808 -20.411 1.00 95.94 222 GLU A O 1
ATOM 1793 N N . GLU A 1 223 ? 13.072 -1.182 -21.835 1.00 95.81 223 GLU A N 1
ATOM 1794 C CA . GLU A 1 223 ? 14.130 -1.113 -20.828 1.00 95.81 223 GLU A CA 1
ATOM 1795 C C . GLU A 1 223 ? 14.185 0.250 -20.139 1.00 95.81 223 GLU A C 1
ATOM 1797 O O . GLU A 1 223 ? 14.262 0.323 -18.915 1.00 95.81 223 GLU A O 1
ATOM 1802 N N . GLU A 1 224 ? 14.081 1.339 -20.899 1.00 96.69 224 GLU A N 1
ATOM 1803 C CA . GLU A 1 224 ? 14.058 2.683 -20.324 1.00 96.69 224 GLU A CA 1
ATOM 1804 C C . GLU A 1 224 ? 12.763 2.942 -19.537 1.00 96.69 224 GLU A C 1
ATOM 1806 O O . GLU A 1 224 ? 12.817 3.456 -18.419 1.00 96.69 224 GLU A O 1
ATOM 1811 N N . LEU A 1 225 ? 11.605 2.537 -20.073 1.00 97.06 225 LEU A N 1
ATOM 1812 C CA . LEU A 1 225 ? 10.305 2.656 -19.408 1.00 97.06 225 LEU A CA 1
ATOM 1813 C C . LEU A 1 225 ? 10.333 1.984 -18.029 1.00 97.06 225 LEU A C 1
ATOM 1815 O O . LEU A 1 225 ? 9.967 2.597 -17.025 1.00 97.06 225 LEU A O 1
ATOM 1819 N N . LYS A 1 226 ? 10.840 0.749 -17.978 1.00 95.56 226 LYS A N 1
ATOM 1820 C CA . LYS A 1 226 ? 11.022 -0.045 -16.758 1.00 95.56 226 LYS A CA 1
ATOM 1821 C C . LYS A 1 226 ? 11.892 0.671 -15.715 1.00 95.56 226 LYS A C 1
ATOM 1823 O O . LYS A 1 226 ? 11.610 0.606 -14.520 1.00 95.56 226 LYS A O 1
ATOM 1828 N N . GLN A 1 227 ? 12.939 1.383 -16.137 1.00 94.69 227 GLN A N 1
ATOM 1829 C CA . GLN A 1 227 ? 13.794 2.136 -15.208 1.00 94.69 227 GLN A CA 1
ATOM 1830 C C . GLN A 1 227 ? 13.156 3.445 -14.729 1.00 94.69 227 GLN A C 1
ATOM 1832 O O . GLN A 1 227 ? 13.352 3.832 -13.576 1.00 94.69 227 GLN A O 1
ATOM 1837 N N . ARG A 1 228 ? 12.387 4.125 -15.587 1.00 95.25 228 ARG A N 1
ATOM 1838 C CA . ARG A 1 228 ? 11.778 5.428 -15.270 1.00 95.25 228 ARG A CA 1
ATOM 1839 C C . ARG A 1 228 ? 10.550 5.320 -14.375 1.00 95.25 228 ARG A C 1
ATOM 1841 O O . ARG A 1 228 ? 10.346 6.179 -13.519 1.00 95.25 228 ARG A O 1
ATOM 1848 N N . MET A 1 229 ? 9.745 4.276 -14.550 1.00 95.50 229 MET A N 1
ATOM 1849 C CA . MET A 1 229 ? 8.535 4.079 -13.754 1.00 95.50 229 MET A CA 1
ATOM 1850 C C . MET A 1 229 ? 8.870 3.803 -12.286 1.00 95.50 229 MET A C 1
ATOM 1852 O O . MET A 1 229 ? 9.705 2.956 -11.960 1.00 95.50 229 MET A O 1
ATOM 1856 N N . LYS A 1 230 ? 8.188 4.486 -11.365 1.00 94.19 230 LYS A N 1
ATOM 1857 C CA . LYS A 1 230 ? 8.337 4.229 -9.919 1.00 94.19 230 LYS A CA 1
ATOM 1858 C C . LYS A 1 230 ? 7.555 3.003 -9.466 1.00 94.19 230 LYS A C 1
ATOM 1860 O O . LYS A 1 230 ? 7.886 2.413 -8.446 1.00 94.19 230 LYS A O 1
ATOM 1865 N N . LYS A 1 231 ? 6.500 2.669 -10.200 1.00 94.69 231 LYS A N 1
ATOM 1866 C CA . LYS A 1 231 ? 5.554 1.588 -9.928 1.00 94.69 231 LYS A CA 1
ATOM 1867 C C . LYS A 1 231 ? 4.958 1.112 -11.243 1.00 94.69 231 LYS A C 1
ATOM 1869 O O . LYS A 1 231 ? 4.878 1.896 -12.184 1.00 94.69 231 LYS A O 1
ATOM 1874 N N . TYR A 1 232 ? 4.506 -0.131 -11.294 1.00 96.12 232 TYR A N 1
ATOM 1875 C CA . TYR A 1 232 ? 3.844 -0.708 -12.460 1.00 96.12 232 TYR A CA 1
ATOM 1876 C C . TYR A 1 232 ? 2.366 -0.947 -12.183 1.00 96.12 232 TYR A C 1
ATOM 1878 O O . TYR A 1 232 ? 1.943 -1.054 -11.029 1.00 96.12 232 TYR A O 1
ATOM 1886 N N . PHE A 1 233 ? 1.577 -1.050 -13.250 1.00 95.62 233 PHE A N 1
ATOM 1887 C CA . PHE A 1 233 ? 0.216 -1.556 -13.136 1.00 95.62 233 PHE A CA 1
ATOM 1888 C C . PHE A 1 233 ? 0.279 -3.088 -13.020 1.00 95.62 233 PHE A C 1
ATOM 1890 O O . PHE A 1 233 ? 0.787 -3.718 -13.957 1.00 95.62 233 PHE A O 1
ATOM 1897 N N . PRO A 1 234 ? -0.178 -3.694 -11.911 1.00 95.25 234 PRO A N 1
ATOM 1898 C CA . PRO A 1 234 ? -0.002 -5.124 -11.657 1.00 95.25 234 PRO A CA 1
ATOM 1899 C C . PRO A 1 234 ? -0.898 -6.010 -12.527 1.00 95.25 234 PRO A C 1
ATOM 1901 O O . PRO A 1 234 ? -2.035 -5.650 -12.837 1.00 95.25 234 PRO A O 1
ATOM 1904 N N . ASP A 1 235 ? -0.413 -7.205 -12.871 1.00 95.38 235 ASP A N 1
ATOM 1905 C CA . ASP A 1 235 ? -1.274 -8.320 -13.271 1.00 95.38 235 ASP A CA 1
ATOM 1906 C C . ASP A 1 235 ? -1.797 -9.028 -12.014 1.00 95.38 235 ASP A C 1
ATOM 1908 O O . ASP A 1 235 ? -1.117 -9.882 -11.453 1.00 95.38 235 ASP A O 1
ATOM 1912 N N . LEU A 1 236 ? -3.032 -8.723 -11.604 1.00 92.44 236 LEU A N 1
ATOM 1913 C CA . LEU A 1 236 ? -3.681 -9.354 -10.440 1.00 92.44 236 LEU A CA 1
ATOM 1914 C C . LEU A 1 236 ? -3.926 -10.867 -10.603 1.00 92.44 236 LEU A C 1
ATOM 1916 O O . LEU A 1 236 ? -4.386 -11.524 -9.674 1.00 92.44 236 LEU A O 1
ATOM 1920 N N . THR A 1 237 ? -3.695 -11.415 -11.798 1.00 93.00 237 THR A N 1
ATOM 1921 C CA . THR A 1 237 ? -3.821 -12.848 -12.096 1.00 93.00 237 THR A CA 1
ATOM 1922 C C . THR A 1 237 ? -2.464 -13.535 -12.255 1.00 93.00 237 THR A C 1
ATOM 1924 O O . THR A 1 237 ? -2.409 -14.710 -12.625 1.00 93.00 237 THR A O 1
ATOM 1927 N N . ASN A 1 238 ? -1.360 -12.813 -12.042 1.00 93.62 238 ASN A N 1
ATOM 1928 C CA . ASN A 1 238 ? -0.039 -13.415 -11.957 1.00 93.62 238 ASN A CA 1
ATOM 1929 C C . ASN A 1 238 ? 0.093 -14.128 -10.595 1.00 93.62 238 ASN A C 1
ATOM 1931 O O . ASN A 1 238 ? -0.164 -13.494 -9.580 1.00 93.62 238 ASN A O 1
ATOM 1935 N N . PRO A 1 239 ? 0.469 -15.420 -10.546 1.00 92.00 239 PRO A N 1
ATOM 1936 C CA . PRO A 1 239 ? 0.538 -16.173 -9.290 1.00 92.00 239 PRO A CA 1
ATOM 1937 C C . PRO A 1 239 ? 1.621 -15.685 -8.317 1.00 92.00 239 PRO A C 1
ATOM 1939 O O . PRO A 1 239 ? 1.556 -16.026 -7.139 1.00 92.00 239 PRO A O 1
ATOM 1942 N N . ASP A 1 240 ? 2.610 -14.928 -8.798 1.00 89.56 240 ASP A N 1
ATOM 1943 C CA . ASP A 1 240 ? 3.653 -14.337 -7.957 1.00 89.56 240 ASP A CA 1
ATOM 1944 C C . ASP A 1 240 ? 3.228 -12.984 -7.347 1.00 89.56 240 ASP A C 1
ATOM 1946 O O . ASP A 1 240 ? 3.966 -12.455 -6.513 1.00 89.56 240 ASP A O 1
ATOM 19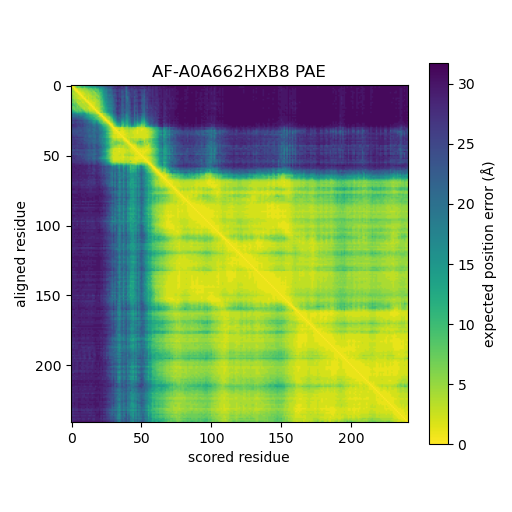50 N N . PHE A 1 241 ? 2.083 -12.416 -7.771 1.00 85.25 241 PHE A N 1
ATOM 1951 C CA . PHE A 1 241 ? 1.485 -11.185 -7.229 1.00 85.25 241 PHE A CA 1
ATOM 1952 C C . PHE A 1 241 ? 0.505 -11.507 -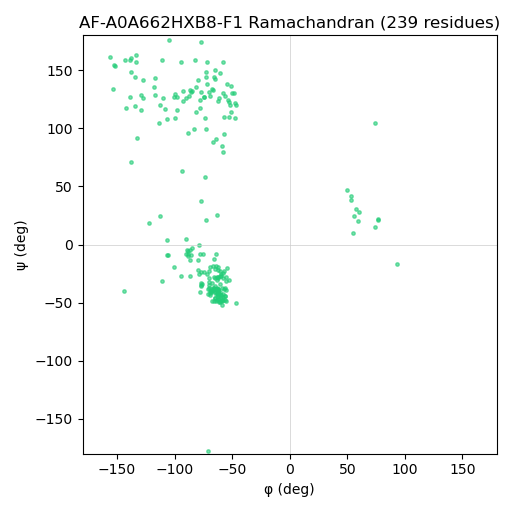6.095 1.00 85.25 241 PHE A C 1
ATOM 1954 O O . PHE A 1 241 ? 0.647 -10.890 -5.015 1.00 85.25 241 PHE A O 1
#

Foldseek 3Di:
DDPVVVVVVVVVVVVCVVPVPPPPPPPPPQFDPFQVSLPPDPAPPFTDDPRGTDHDPPPPPPPDPVPDADEDEDQALQQCLVVVDDNVVVLVVCVVSVHQEYENNDEAAAQFAQALVLDPDPVSSVVCNSRVGHVVSVVVSVVVSCVSVVNHHYDHYYPLQWAALCCLDPSNHDRDPCSLVVQLVQADACVVVVPPAGSQRVFQVVCCVVVLDPVPDPRDDPVVSSVSRRTGGGDPPPPSD

Sequence (241 aa):
MNEKILIIFGFLMIIVILFTGLKFFPFFTERCVTDADCRLLKCPGAYCNNGKCMCPAILTPPKNISQIKVAVQYRYVTDGGVINRSLDEVIKILKETKADFVFQGWITQKPCPNKCSDYLSLQDRERCNLTGYSYKHLREAILKIKTELPNIIFCGGTQAEYLYPEEVGKSHLILEPGDRDKAWSMALNPEKWEINVSKKNFQCYWAKRWGDIDENEPCPSEEELKQRMKKYFPDLTNPDF

Solvent-accessible surface area (backbone atoms only — not comparable to full-atom values): 13832 Å² total; per-residue (Å²): 132,63,72,70,58,57,54,53,52,54,50,51,52,54,48,51,56,69,70,65,69,67,73,75,66,73,81,70,66,57,59,24,92,41,42,76,64,20,68,82,51,96,43,87,75,28,30,46,52,94,47,28,52,38,63,58,80,73,72,71,74,67,92,46,77,88,71,62,79,33,74,40,83,39,82,40,66,48,36,28,52,76,74,76,40,54,62,66,56,50,50,49,51,41,59,75,64,54,43,42,29,33,40,42,35,32,68,41,80,58,73,66,41,61,42,41,80,73,47,87,50,67,68,57,24,52,49,22,60,40,39,30,57,19,54,48,46,48,52,53,49,52,49,55,46,36,74,80,38,69,82,46,43,78,34,62,51,68,49,82,70,54,36,47,27,20,56,72,28,95,69,33,67,52,75,50,94,62,16,54,60,57,37,53,73,43,30,42,46,48,52,83,73,74,39,99,45,54,37,60,59,56,47,39,54,50,26,29,75,70,64,52,37,60,80,86,54,78,78,66,55,64,72,56,43,59,68,52,36,78,52,40,54,50,25,90,84,40,92,92,105

pLDDT: mean 86.09, std 15.82, range [34.47, 98.31]

Mean predicted aligned error: 12.95 Å